Protein AF-A0A3D4NVI8-F1 (afdb_monomer_lite)

Structure (mmCIF, N/CA/C/O backbone):
data_AF-A0A3D4NVI8-F1
#
_entry.id   AF-A0A3D4NVI8-F1
#
loop_
_atom_site.group_PDB
_atom_site.id
_atom_site.type_symbol
_atom_site.label_atom_id
_atom_site.label_alt_id
_atom_site.label_comp_id
_atom_site.label_asym_id
_atom_site.label_entity_id
_atom_site.label_seq_id
_atom_site.pdbx_PDB_ins_code
_atom_site.Cartn_x
_atom_site.Cartn_y
_atom_site.Cartn_z
_atom_site.occupancy
_atom_site.B_iso_or_equiv
_atom_site.auth_seq_id
_atom_site.auth_comp_id
_atom_site.auth_asym_id
_atom_site.auth_atom_id
_atom_site.pdbx_PDB_model_num
ATOM 1 N N . MET A 1 1 ? -13.388 -18.638 -13.078 1.00 40.50 1 MET A N 1
ATOM 2 C CA . MET A 1 1 ? -13.599 -17.201 -12.820 1.00 40.50 1 MET A CA 1
ATOM 3 C C . MET A 1 1 ? -12.430 -16.785 -11.956 1.00 40.50 1 MET A C 1
ATOM 5 O O . MET A 1 1 ? -12.265 -17.406 -10.917 1.00 40.50 1 MET A O 1
ATOM 9 N N . SER A 1 2 ? -11.543 -15.913 -12.433 1.00 53.75 2 SER A N 1
ATOM 10 C CA . SER A 1 2 ? -10.460 -15.406 -11.584 1.00 53.75 2 SER A CA 1
ATOM 11 C C . SER A 1 2 ? -11.084 -14.587 -10.460 1.00 53.75 2 SER A C 1
ATOM 13 O O . SER A 1 2 ? -12.012 -13.819 -10.720 1.00 53.75 2 SER A O 1
ATOM 15 N N . GLU A 1 3 ? -10.626 -14.782 -9.226 1.00 76.56 3 GLU A N 1
ATOM 16 C CA . GLU A 1 3 ? -10.971 -13.865 -8.142 1.00 76.56 3 GLU A CA 1
ATOM 17 C C . GLU A 1 3 ? -10.516 -12.454 -8.531 1.00 76.56 3 GLU A C 1
ATOM 19 O O . GLU A 1 3 ? -9.490 -12.279 -9.195 1.00 76.56 3 GLU A O 1
ATOM 24 N N . GLN A 1 4 ? -11.335 -11.454 -8.206 1.00 86.81 4 GLN A N 1
ATOM 25 C CA . GLN A 1 4 ? -10.990 -10.061 -8.461 1.00 86.81 4 GLN A CA 1
ATOM 26 C C . GLN A 1 4 ? -9.765 -9.699 -7.617 1.00 86.81 4 GLN A C 1
ATOM 28 O O . GLN A 1 4 ? -9.745 -10.000 -6.424 1.00 86.81 4 GLN A O 1
ATOM 33 N N . SER A 1 5 ? -8.780 -9.033 -8.226 1.00 94.00 5 SER A N 1
ATOM 34 C CA . SER A 1 5 ? -7.598 -8.544 -7.513 1.00 94.00 5 SER A CA 1
ATOM 35 C C . SER A 1 5 ? -7.999 -7.584 -6.386 1.00 94.00 5 SER A C 1
ATOM 37 O O . SER A 1 5 ? -8.966 -6.825 -6.521 1.00 94.00 5 SER A O 1
ATOM 39 N N . ARG A 1 6 ? -7.288 -7.622 -5.255 1.00 97.06 6 ARG A N 1
ATOM 40 C CA . ARG A 1 6 ? -7.585 -6.785 -4.079 1.00 97.06 6 ARG A CA 1
ATOM 41 C C . ARG A 1 6 ? -6.322 -6.129 -3.545 1.00 97.06 6 ARG A C 1
ATOM 43 O O . ARG A 1 6 ? -5.353 -6.808 -3.225 1.00 97.06 6 ARG A O 1
ATOM 50 N N . PHE A 1 7 ? -6.349 -4.811 -3.387 1.00 98.25 7 PHE A N 1
ATOM 51 C CA . PHE A 1 7 ? -5.267 -4.041 -2.774 1.00 98.25 7 PHE A CA 1
ATOM 52 C C . PHE A 1 7 ? -5.674 -3.573 -1.384 1.00 98.25 7 PHE A C 1
ATOM 54 O O . PHE A 1 7 ? -6.836 -3.233 -1.149 1.00 98.25 7 PHE A O 1
ATOM 61 N N . MET A 1 8 ? -4.706 -3.501 -0.476 1.00 98.50 8 MET A N 1
ATOM 62 C CA . MET A 1 8 ? -4.901 -2.974 0.868 1.00 98.50 8 MET A CA 1
ATOM 63 C C . MET A 1 8 ? -4.080 -1.706 1.059 1.00 98.50 8 MET A C 1
ATOM 65 O O . MET A 1 8 ? -2.864 -1.730 0.919 1.00 98.50 8 MET A O 1
ATOM 69 N N . LEU A 1 9 ? -4.740 -0.602 1.395 1.00 98.50 9 LEU A N 1
ATOM 70 C CA . LEU A 1 9 ? -4.106 0.644 1.811 1.00 98.50 9 LEU A CA 1
ATOM 71 C C . LEU A 1 9 ? -4.150 0.746 3.335 1.00 98.50 9 LEU A C 1
ATOM 73 O O . LEU A 1 9 ? -5.233 0.815 3.913 1.00 98.50 9 LEU A O 1
ATOM 77 N N . VAL A 1 10 ? -2.978 0.823 3.965 1.00 97.38 10 VAL A N 1
ATOM 78 C CA . VAL A 1 10 ? -2.859 1.156 5.389 1.00 97.38 10 VAL A CA 1
ATOM 79 C C . VAL A 1 10 ? -2.889 2.674 5.541 1.00 97.38 10 VAL A C 1
ATOM 81 O O . VAL A 1 10 ? -1.943 3.372 5.158 1.00 97.38 10 VAL A O 1
ATOM 84 N N . ALA A 1 11 ? -3.997 3.184 6.070 1.00 95.69 11 ALA A N 1
ATOM 85 C CA . ALA A 1 11 ? -4.199 4.594 6.362 1.00 95.69 11 ALA A CA 1
ATOM 86 C C . ALA A 1 11 ? -3.467 5.010 7.647 1.00 95.69 11 ALA A C 1
ATOM 88 O O . ALA A 1 11 ? -3.254 4.211 8.558 1.00 95.69 11 ALA A O 1
ATOM 89 N N . THR A 1 12 ? -3.077 6.284 7.710 1.00 87.94 12 THR A N 1
ATOM 90 C CA . THR A 1 12 ? -2.419 6.857 8.890 1.00 87.94 12 THR A CA 1
ATOM 91 C C . THR A 1 12 ? -3.422 7.077 10.031 1.00 87.94 12 THR A C 1
ATOM 93 O O . THR A 1 12 ? -4.521 7.571 9.767 1.00 87.94 12 THR A O 1
ATOM 96 N N . PRO A 1 13 ? -3.044 6.819 11.298 1.00 86.00 13 PRO A N 1
ATOM 97 C CA . PRO A 1 13 ? -3.867 7.160 12.466 1.00 86.00 13 PRO A CA 1
ATOM 98 C C . PRO A 1 13 ? -4.095 8.676 12.629 1.00 86.00 13 PRO A C 1
ATOM 100 O O . PRO A 1 13 ? -4.936 9.111 13.419 1.00 86.00 13 PRO A O 1
ATOM 103 N N . LEU A 1 14 ? -3.357 9.510 11.886 1.00 88.25 14 LEU A N 1
ATOM 104 C CA . LEU A 1 14 ? -3.460 10.971 11.943 1.00 88.25 14 LEU A CA 1
ATOM 105 C C . LEU A 1 14 ? -4.656 11.543 11.164 1.00 88.25 14 LEU A C 1
ATOM 107 O O . LEU A 1 14 ? -4.902 12.742 11.252 1.00 88.25 14 LEU A O 1
ATOM 111 N N . MET A 1 15 ? -5.416 10.716 10.431 1.00 93.19 15 MET A N 1
ATOM 112 C CA . MET A 1 15 ? -6.535 11.167 9.584 1.00 93.19 15 MET A CA 1
ATOM 113 C C . MET A 1 15 ? -6.101 12.219 8.547 1.00 93.19 15 MET A C 1
ATOM 115 O O . MET A 1 15 ? -6.797 13.202 8.279 1.00 93.19 15 MET A O 1
ATOM 119 N N . GLU A 1 16 ? -4.927 12.009 7.951 1.00 91.88 16 GLU A N 1
ATOM 120 C CA . GLU A 1 16 ? -4.366 12.873 6.916 1.00 91.88 16 GLU A CA 1
ATOM 121 C C . GLU A 1 16 ? -4.380 12.184 5.551 1.00 91.88 16 GLU A C 1
ATOM 123 O O . GLU A 1 16 ? -4.014 11.013 5.401 1.00 91.88 16 GLU A O 1
ATOM 128 N N . HIS A 1 17 ? -4.787 12.932 4.525 1.00 91.75 17 HIS A N 1
ATOM 129 C CA . HIS A 1 17 ? -4.780 12.434 3.157 1.00 91.75 17 HIS A CA 1
ATOM 130 C C . HIS A 1 17 ? -3.357 12.482 2.594 1.00 91.75 17 HIS A C 1
ATOM 132 O O . HIS A 1 17 ? -2.867 13.528 2.164 1.00 91.75 17 HIS A O 1
ATOM 138 N N . SER A 1 18 ? -2.690 11.331 2.592 1.00 92.06 18 SER A N 1
ATOM 139 C CA . SER A 1 18 ? -1.364 11.170 1.994 1.00 92.06 18 SER A CA 1
ATOM 140 C C . SER A 1 18 ? -1.446 10.843 0.494 1.00 92.06 18 SER A C 1
ATOM 142 O O . SER A 1 18 ? -2.462 10.316 0.031 1.00 92.06 18 SER A O 1
ATOM 144 N N . PRO A 1 19 ? -0.358 11.032 -0.277 1.00 93.38 19 PRO A N 1
ATOM 145 C CA . PRO A 1 19 ? -0.309 10.607 -1.679 1.00 93.38 19 PRO A CA 1
ATOM 146 C C . PRO A 1 19 ? -0.527 9.095 -1.891 1.00 93.38 19 PRO A C 1
ATOM 148 O O . PRO A 1 19 ? -0.739 8.653 -3.023 1.00 93.38 19 PRO A O 1
ATOM 151 N N . ALA A 1 20 ? -0.481 8.282 -0.825 1.00 95.81 20 ALA A N 1
ATOM 152 C CA . ALA A 1 20 ? -0.789 6.857 -0.890 1.00 95.81 20 ALA A CA 1
ATOM 153 C C . ALA A 1 20 ? -2.256 6.579 -1.245 1.00 95.81 20 ALA A C 1
ATOM 155 O O . ALA A 1 20 ? -2.518 5.587 -1.919 1.00 95.81 20 ALA A O 1
ATOM 156 N N . PHE A 1 21 ? -3.192 7.457 -0.864 1.00 96.44 21 PHE A N 1
ATOM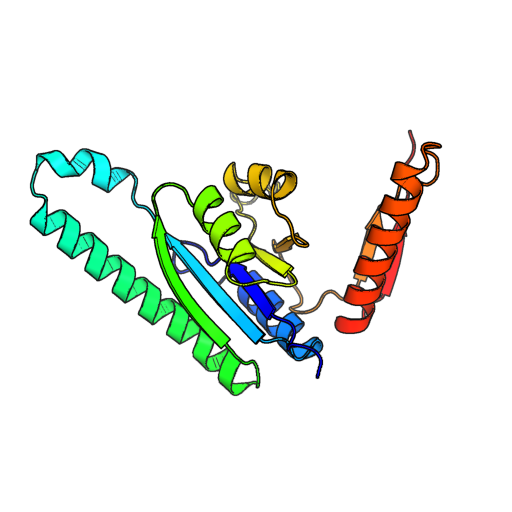 157 C CA . PHE A 1 21 ? -4.603 7.337 -1.251 1.00 96.44 21 PHE A CA 1
ATOM 158 C C . PHE A 1 21 ? -4.773 7.446 -2.767 1.00 96.44 21 PHE A C 1
ATOM 160 O O . PHE A 1 21 ? -5.356 6.559 -3.392 1.00 96.44 21 PHE A O 1
ATOM 167 N N . ASP A 1 22 ? -4.184 8.484 -3.367 1.00 95.69 22 ASP A N 1
ATOM 168 C CA . ASP A 1 22 ? -4.228 8.698 -4.814 1.00 95.69 22 ASP A CA 1
ATOM 169 C C . ASP A 1 22 ? -3.536 7.559 -5.570 1.00 95.69 22 ASP A C 1
ATOM 171 O O . ASP A 1 22 ? -4.068 7.056 -6.562 1.00 95.69 22 ASP A O 1
ATOM 175 N N . ARG A 1 23 ? -2.366 7.112 -5.084 1.00 97.44 23 ARG A N 1
ATOM 176 C CA . ARG A 1 23 ? -1.642 5.964 -5.650 1.00 97.44 23 ARG A CA 1
ATOM 177 C C . ARG A 1 23 ? -2.488 4.695 -5.607 1.00 97.44 23 ARG A C 1
ATOM 179 O O . ARG A 1 23 ? -2.623 4.032 -6.632 1.00 97.44 23 ARG A O 1
ATOM 186 N N . ALA A 1 24 ? -3.042 4.357 -4.445 1.00 97.94 24 ALA A N 1
ATOM 187 C CA . ALA A 1 24 ? -3.821 3.141 -4.258 1.00 97.94 24 ALA A CA 1
ATOM 188 C C . ALA A 1 24 ? -5.067 3.129 -5.143 1.00 97.94 24 ALA A C 1
ATOM 190 O O . ALA A 1 24 ? -5.336 2.137 -5.815 1.00 97.94 24 ALA A O 1
ATOM 191 N N . ALA A 1 25 ? -5.786 4.251 -5.206 1.00 97.62 25 ALA A N 1
ATOM 192 C CA . ALA A 1 25 ? -6.948 4.393 -6.069 1.00 97.62 25 ALA A CA 1
ATOM 193 C C . ALA A 1 25 ? -6.598 4.270 -7.555 1.00 97.62 25 ALA A C 1
ATOM 195 O O . ALA A 1 25 ? -7.322 3.621 -8.309 1.00 97.62 25 ALA A O 1
ATOM 196 N N . ALA A 1 26 ? -5.501 4.898 -7.984 1.00 97.31 26 ALA A N 1
ATOM 197 C CA . ALA A 1 26 ? -5.094 4.879 -9.379 1.00 97.31 26 ALA A CA 1
ATOM 198 C C . ALA A 1 26 ? -4.621 3.489 -9.822 1.00 97.31 26 ALA A C 1
ATOM 200 O O . ALA A 1 26 ? -5.022 3.044 -10.895 1.00 97.31 26 ALA A O 1
ATOM 201 N N . LEU A 1 27 ? -3.834 2.792 -8.992 1.00 97.56 27 LEU A N 1
ATOM 202 C CA . LEU A 1 27 ? -3.436 1.405 -9.246 1.00 97.56 27 LEU A CA 1
ATOM 203 C C . LEU A 1 27 ? -4.657 0.485 -9.280 1.00 97.56 27 LEU A C 1
ATOM 205 O O . LEU A 1 27 ? -4.827 -0.261 -10.239 1.00 97.56 27 LEU A O 1
ATOM 209 N N . ALA A 1 28 ? -5.541 0.584 -8.281 1.00 97.88 28 ALA A N 1
ATOM 210 C CA . ALA A 1 28 ? -6.744 -0.240 -8.220 1.00 97.88 28 ALA A CA 1
ATOM 211 C C . ALA A 1 28 ? -7.620 -0.045 -9.464 1.00 97.88 28 ALA A C 1
ATOM 213 O O . ALA A 1 28 ? -8.070 -1.006 -10.075 1.00 97.88 28 ALA A O 1
ATOM 214 N N . LYS A 1 29 ? -7.789 1.205 -9.907 1.00 97.25 29 LYS A N 1
ATOM 215 C CA . LYS A 1 29 ? -8.515 1.515 -11.139 1.00 97.25 29 LYS A CA 1
ATOM 216 C C . LYS A 1 29 ? -7.831 0.967 -12.395 1.00 97.25 29 LYS A C 1
ATOM 218 O O . LYS A 1 29 ? -8.525 0.535 -13.308 1.00 97.25 29 LYS A O 1
ATOM 223 N N . ALA A 1 30 ? -6.503 1.036 -12.470 1.00 96.31 30 ALA A N 1
ATOM 224 C CA . ALA A 1 30 ? -5.748 0.571 -13.630 1.00 96.31 30 ALA A CA 1
ATOM 225 C C . ALA A 1 30 ? -5.778 -0.959 -13.782 1.00 96.31 30 ALA A C 1
ATOM 227 O O . ALA A 1 30 ? -5.776 -1.454 -14.906 1.00 96.31 30 ALA A O 1
ATOM 228 N N . GLU A 1 31 ? -5.847 -1.689 -12.667 1.00 95.44 31 GLU A N 1
ATOM 229 C CA . GLU A 1 31 ? -5.882 -3.159 -12.638 1.00 95.44 31 GLU A CA 1
ATOM 230 C C . GLU A 1 31 ? -7.291 -3.748 -12.430 1.00 95.44 31 GLU A C 1
ATOM 232 O O . GLU A 1 31 ? -7.424 -4.959 -12.279 1.00 95.44 31 GLU A O 1
ATOM 237 N N . ASP A 1 32 ? -8.343 -2.918 -12.425 1.00 95.75 32 ASP A N 1
ATOM 238 C CA . ASP A 1 32 ? -9.725 -3.321 -12.085 1.00 95.75 32 ASP A CA 1
ATOM 239 C C . ASP A 1 32 ? -9.830 -4.057 -10.725 1.00 95.75 32 ASP A C 1
ATOM 241 O O . ASP A 1 32 ? -10.669 -4.934 -10.492 1.00 95.75 32 ASP A O 1
ATOM 245 N N . ALA A 1 33 ? -8.945 -3.689 -9.797 1.00 97.25 33 ALA A N 1
ATOM 246 C CA . ALA A 1 33 ? -8.857 -4.258 -8.463 1.00 97.25 33 ALA A CA 1
ATOM 247 C C . ALA A 1 33 ? -9.798 -3.544 -7.483 1.00 97.25 33 ALA A C 1
ATOM 249 O O . ALA A 1 33 ? -10.067 -2.340 -7.577 1.00 97.25 33 ALA A O 1
ATOM 250 N N . ALA A 1 34 ? -10.272 -4.283 -6.483 1.00 97.94 34 ALA A N 1
ATOM 251 C CA . ALA A 1 34 ? -10.920 -3.686 -5.325 1.00 97.94 34 ALA A CA 1
ATOM 252 C C . ALA A 1 34 ? -9.870 -3.075 -4.385 1.00 97.94 34 ALA A C 1
ATOM 254 O O . ALA A 1 34 ? -8.759 -3.584 -4.255 1.00 97.94 34 ALA A O 1
ATOM 255 N N . LEU A 1 35 ? -10.241 -2.007 -3.685 1.00 98.56 35 LEU A N 1
ATOM 256 C CA . LEU A 1 35 ? -9.399 -1.336 -2.704 1.00 98.56 35 LEU A CA 1
ATOM 257 C C . LEU A 1 35 ? -10.011 -1.460 -1.306 1.00 98.56 35 LEU A C 1
ATOM 259 O O . LEU A 1 35 ? -11.147 -1.054 -1.061 1.00 98.56 35 LEU A O 1
ATOM 263 N N . HIS A 1 36 ? -9.246 -1.996 -0.369 1.00 98.44 36 HIS A N 1
ATOM 264 C CA . HIS A 1 36 ? -9.575 -2.009 1.047 1.00 98.44 36 HIS A CA 1
ATOM 265 C C . HIS A 1 36 ? -8.712 -0.977 1.775 1.00 98.44 36 HIS A C 1
ATOM 267 O O . HIS A 1 36 ? -7.489 -1.070 1.748 1.00 98.44 36 HIS A O 1
ATOM 273 N N . ILE A 1 37 ? -9.332 0.030 2.388 1.00 98.44 37 ILE A N 1
ATOM 274 C CA . ILE A 1 37 ? -8.630 1.063 3.156 1.00 98.44 37 ILE A CA 1
ATOM 275 C C . ILE A 1 37 ? -8.815 0.760 4.639 1.00 98.44 37 ILE A C 1
ATOM 277 O O . ILE A 1 37 ? -9.938 0.805 5.136 1.00 98.44 37 ILE A O 1
ATOM 281 N N . VAL A 1 38 ? -7.728 0.481 5.347 1.00 97.62 38 VAL A N 1
ATOM 282 C CA . VAL A 1 38 ? -7.767 0.093 6.759 1.00 97.62 38 VAL A CA 1
ATOM 283 C C . VAL A 1 38 ? -6.859 0.980 7.597 1.00 97.62 38 VAL A C 1
ATOM 285 O O . VAL A 1 38 ? -5.734 1.279 7.198 1.00 97.62 38 VAL A O 1
ATOM 288 N N . ALA A 1 39 ? -7.346 1.404 8.758 1.00 95.94 39 ALA A N 1
ATOM 289 C CA . ALA A 1 39 ? -6.541 2.051 9.787 1.00 95.94 39 ALA A CA 1
ATOM 290 C C . ALA A 1 39 ? -6.360 1.115 10.986 1.00 95.94 39 ALA A C 1
ATOM 292 O O . ALA A 1 39 ? -7.337 0.542 11.472 1.00 95.94 39 ALA A O 1
ATOM 293 N N . PHE A 1 40 ? -5.122 0.992 11.464 1.00 92.81 40 PHE A N 1
ATOM 294 C CA . PHE A 1 40 ? -4.778 0.270 12.689 1.00 92.81 40 PHE A CA 1
ATOM 295 C C . PHE A 1 40 ? -4.389 1.291 13.754 1.00 92.81 40 PHE A C 1
ATOM 297 O O . PHE A 1 40 ? -3.300 1.864 13.705 1.00 92.81 40 PHE A O 1
ATOM 304 N N . ASP A 1 41 ? -5.296 1.534 14.694 1.00 85.38 41 ASP A N 1
ATOM 305 C CA . ASP A 1 41 ? -5.179 2.617 15.660 1.00 85.38 41 ASP A CA 1
ATOM 306 C C . ASP A 1 41 ? -4.863 2.104 17.065 1.00 85.38 41 ASP A C 1
ATOM 308 O O . ASP A 1 41 ? -5.449 1.132 17.549 1.00 85.38 41 ASP A O 1
ATOM 312 N N . TYR A 1 42 ? -3.997 2.836 17.761 1.00 79.69 42 TYR A N 1
ATOM 313 C CA . TYR A 1 42 ? -3.752 2.678 19.188 1.00 79.69 42 TYR A CA 1
ATOM 314 C C . TYR A 1 42 ? -3.306 4.004 19.786 1.00 79.69 42 TYR A C 1
ATOM 316 O O . TYR A 1 42 ? -2.503 4.724 19.198 1.00 79.69 42 TYR A O 1
ATOM 324 N N . LEU A 1 43 ? -3.798 4.325 20.979 1.00 68.38 43 LEU A N 1
ATOM 325 C CA . LEU A 1 43 ? -3.317 5.472 21.739 1.00 68.38 43 LEU A CA 1
ATOM 326 C C . LEU A 1 43 ? -2.580 4.958 22.980 1.00 68.38 43 LEU A C 1
ATOM 328 O O . LEU A 1 43 ? -3.214 4.639 23.984 1.00 68.38 43 LEU A O 1
ATOM 332 N N . GLU A 1 44 ? -1.242 4.916 22.930 1.00 60.41 44 GLU A N 1
ATOM 333 C CA . GLU A 1 44 ? -0.390 4.483 24.057 1.00 60.41 44 GLU A CA 1
ATOM 334 C C . GLU A 1 44 ? -0.678 5.278 25.345 1.00 60.41 44 GLU A C 1
ATOM 336 O O . GLU A 1 44 ? -0.693 4.724 26.445 1.00 60.41 44 GLU A O 1
ATOM 341 N N . GLY A 1 45 ? -1.005 6.570 25.218 1.00 54.34 45 GLY A N 1
ATOM 342 C CA . GLY A 1 45 ? -1.362 7.446 26.343 1.00 54.34 45 GLY A CA 1
ATOM 343 C C . GLY A 1 45 ? -2.677 7.091 27.054 1.00 54.34 45 GLY A C 1
ATOM 344 O O . GLY A 1 45 ? -2.970 7.650 28.109 1.00 54.34 45 GLY A O 1
ATOM 345 N N . LEU A 1 46 ? -3.472 6.166 26.507 1.00 52.16 46 LEU A N 1
ATOM 346 C CA . LEU A 1 46 ? -4.684 5.655 27.151 1.00 52.16 46 LEU A CA 1
ATOM 347 C C . LEU A 1 46 ? -4.398 4.460 28.073 1.00 52.16 46 LEU A C 1
ATOM 349 O O . LEU A 1 46 ? -5.136 4.260 29.037 1.00 52.16 46 LEU A O 1
ATOM 353 N N . ALA A 1 47 ? -3.296 3.730 27.866 1.00 51.19 47 ALA A N 1
ATOM 354 C CA . ALA A 1 47 ? -2.902 2.629 28.747 1.00 51.19 47 ALA A CA 1
ATOM 355 C C . ALA A 1 47 ? -2.498 3.128 30.150 1.00 51.19 47 ALA A C 1
ATOM 357 O O . ALA A 1 47 ? -2.799 2.488 31.155 1.00 51.19 47 ALA A O 1
ATOM 358 N N . THR A 1 48 ? -1.893 4.317 30.246 1.00 51.91 48 THR A N 1
ATOM 359 C CA . THR A 1 48 ? -1.509 4.944 31.525 1.00 51.91 48 THR A CA 1
ATOM 360 C C . THR A 1 48 ? -2.655 5.709 32.200 1.00 51.91 48 THR A C 1
ATOM 362 O O . THR A 1 48 ? -2.689 5.794 33.428 1.00 51.91 48 THR A O 1
ATOM 365 N N . ALA A 1 49 ? -3.641 6.202 31.438 1.00 51.78 49 ALA A N 1
ATOM 366 C CA . ALA A 1 49 ? -4.858 6.841 31.961 1.00 51.78 49 ALA A CA 1
ATOM 367 C C . ALA A 1 49 ? -5.907 5.843 32.501 1.00 51.78 49 ALA A C 1
ATOM 369 O O . ALA A 1 49 ? -6.844 6.245 33.200 1.00 51.78 49 ALA A O 1
ATOM 370 N N . SER A 1 50 ? -5.728 4.542 32.234 1.00 48.50 50 SER A N 1
ATOM 371 C CA . SER A 1 50 ? -6.574 3.445 32.735 1.00 48.50 50 SER A CA 1
ATOM 372 C C . SER A 1 50 ? -6.703 3.406 34.265 1.00 48.50 50 SER A C 1
ATOM 374 O O . SER A 1 50 ? -7.623 2.780 34.781 1.00 48.50 50 SER A O 1
ATOM 376 N N . LEU A 1 51 ? -5.825 4.095 35.001 1.00 55.06 51 LEU A N 1
ATOM 377 C CA . LEU A 1 51 ? -5.875 4.198 36.463 1.00 55.06 51 LEU A CA 1
ATOM 378 C C . LEU A 1 51 ? -6.890 5.237 36.985 1.00 55.06 51 LEU A C 1
ATOM 380 O O . LEU A 1 51 ? -7.068 5.335 38.197 1.00 55.06 51 LEU A O 1
ATOM 384 N N . VAL A 1 52 ? -7.539 6.024 36.111 1.00 59.75 52 VAL A N 1
ATOM 385 C CA . VAL A 1 52 ? -8.330 7.201 36.528 1.00 59.75 52 VAL A CA 1
ATOM 386 C C . VAL A 1 52 ? -9.833 7.062 36.245 1.00 59.75 52 VAL A C 1
ATOM 388 O O . VAL A 1 52 ? -10.625 7.481 37.087 1.00 59.75 52 VAL A O 1
ATOM 391 N N . ASN A 1 53 ? -10.252 6.469 35.111 1.00 72.19 53 ASN A N 1
ATOM 392 C CA . ASN A 1 53 ? -11.665 6.153 34.809 1.00 72.19 53 ASN A CA 1
ATOM 393 C C . ASN A 1 53 ? -11.829 5.298 33.525 1.00 72.19 53 ASN A C 1
ATOM 395 O O . ASN A 1 53 ? -11.873 5.842 32.420 1.00 72.19 53 ASN A O 1
ATOM 399 N N . GLU A 1 54 ? -11.994 3.978 33.657 1.00 73.75 54 GLU A N 1
ATOM 400 C CA . GLU A 1 54 ? -12.170 3.041 32.524 1.00 73.75 54 GLU A CA 1
ATOM 401 C C . GLU A 1 54 ? -13.341 3.405 31.592 1.00 73.75 54 GLU A C 1
ATOM 403 O O . GLU A 1 54 ? -13.225 3.293 30.374 1.00 73.75 54 GLU A O 1
ATOM 408 N N . LYS A 1 55 ? -14.456 3.915 32.133 1.00 79.44 55 LYS A N 1
ATOM 409 C CA . LYS A 1 55 ? -15.630 4.281 31.317 1.00 79.44 55 LYS A CA 1
ATOM 410 C C . LYS A 1 55 ? -15.371 5.490 30.426 1.00 79.44 55 LYS A C 1
ATOM 412 O O . LYS A 1 55 ? -15.826 5.526 29.287 1.00 79.44 55 LYS A O 1
ATOM 417 N N . ALA A 1 56 ? -14.652 6.487 30.940 1.00 77.62 56 ALA A N 1
ATOM 418 C CA . ALA A 1 56 ? -14.266 7.645 30.136 1.00 77.62 56 ALA A CA 1
ATOM 419 C C . ALA A 1 56 ? -13.293 7.229 29.023 1.00 77.62 56 ALA A C 1
ATOM 421 O O . ALA A 1 56 ? -13.397 7.716 27.899 1.00 77.62 56 ALA A O 1
ATOM 422 N N . LEU A 1 57 ? -12.401 6.280 29.320 1.00 77.12 57 LEU A N 1
ATOM 423 C CA . LEU A 1 57 ? -11.449 5.727 28.364 1.00 77.12 57 LEU A CA 1
ATOM 424 C C . LEU A 1 57 ? -12.142 5.010 27.202 1.00 77.12 57 LEU A C 1
ATOM 426 O O . LEU A 1 57 ? -11.838 5.262 26.037 1.00 77.12 57 LEU A O 1
ATOM 430 N N . GLU A 1 58 ? -13.108 4.151 27.523 1.00 82.62 58 GLU A N 1
ATOM 431 C CA . GLU A 1 58 ? -13.910 3.434 26.534 1.00 82.62 58 GLU A CA 1
ATOM 432 C C . GLU A 1 58 ? -14.699 4.403 25.643 1.00 82.62 58 GLU A C 1
ATOM 434 O O . GLU A 1 58 ? -14.682 4.275 24.420 1.00 82.62 58 GLU A O 1
ATOM 439 N N . GLN A 1 59 ? -15.315 5.435 26.228 1.00 86.12 59 GLN A N 1
ATOM 440 C CA . GLN A 1 59 ? -16.023 6.470 25.468 1.00 86.12 59 GLN A CA 1
ATOM 441 C C . GLN A 1 59 ? -15.096 7.250 24.528 1.00 86.12 59 GLN A C 1
ATOM 443 O O . GLN A 1 59 ? -15.470 7.525 23.387 1.00 86.12 59 GLN A O 1
ATOM 448 N N . MET A 1 60 ? -13.883 7.586 24.976 1.00 84.44 60 MET A N 1
ATOM 449 C CA . MET A 1 60 ? -12.881 8.240 24.131 1.00 84.44 60 MET A CA 1
ATOM 450 C C . MET A 1 60 ? -12.445 7.341 22.972 1.00 84.44 60 MET A C 1
ATOM 452 O O . MET A 1 60 ? -12.382 7.814 21.838 1.00 84.44 60 MET A O 1
ATOM 456 N N . ARG A 1 61 ? -12.198 6.050 23.237 1.00 86.44 61 ARG A N 1
ATOM 457 C CA . ARG A 1 61 ? -11.867 5.057 22.206 1.00 86.44 61 ARG A CA 1
ATOM 458 C C . ARG A 1 61 ? -12.974 4.957 21.161 1.00 86.44 61 ARG A C 1
ATOM 460 O O . ARG A 1 61 ? -12.690 5.085 19.974 1.00 86.44 61 ARG A O 1
ATOM 467 N N . LEU A 1 62 ? -14.223 4.762 21.588 1.00 89.88 62 LEU A N 1
ATOM 468 C CA . LEU A 1 62 ? -15.369 4.659 20.680 1.00 89.88 62 LEU A CA 1
ATOM 469 C C . LEU A 1 62 ? -15.517 5.927 19.832 1.00 89.88 62 LEU A C 1
ATOM 471 O O . LEU A 1 62 ? -15.607 5.843 18.610 1.00 89.88 62 LEU A O 1
ATOM 475 N N . GLY A 1 63 ? -15.444 7.103 20.461 1.00 91.25 63 GLY A N 1
ATOM 476 C CA . GLY A 1 63 ? -15.545 8.380 19.756 1.00 91.25 63 GLY A CA 1
ATOM 477 C C . GLY A 1 63 ? -14.405 8.630 18.763 1.00 91.25 63 GLY A C 1
ATOM 478 O O . GLY A 1 63 ? -14.630 9.232 17.712 1.00 91.25 63 GLY A O 1
ATOM 479 N N . TYR A 1 64 ? -13.189 8.172 19.067 1.00 90.62 64 TYR A N 1
ATOM 480 C CA . TYR A 1 64 ? -12.056 8.250 18.145 1.00 90.62 64 TYR A CA 1
ATOM 481 C C . TYR A 1 64 ? -12.234 7.299 16.952 1.00 90.62 64 TYR A C 1
ATOM 483 O O . TYR A 1 64 ? -12.144 7.745 15.809 1.00 90.62 64 TYR A O 1
ATOM 491 N N . VAL A 1 65 ? -12.565 6.026 17.201 1.00 92.81 65 VAL A N 1
ATOM 492 C CA . VAL A 1 65 ? -12.793 5.019 16.148 1.00 92.81 65 VAL A CA 1
ATOM 493 C C . VAL A 1 65 ? -13.934 5.440 15.221 1.00 92.81 65 VAL A C 1
ATOM 495 O O . VAL A 1 65 ? -13.807 5.346 14.001 1.00 92.81 65 VAL A O 1
ATOM 498 N N . ASP A 1 66 ? -15.037 5.952 15.770 1.00 95.56 66 ASP A N 1
ATOM 499 C CA . ASP A 1 66 ? -16.170 6.421 14.969 1.00 95.56 66 ASP A CA 1
ATOM 500 C C . ASP A 1 66 ? -15.796 7.619 14.092 1.00 95.56 66 ASP A C 1
ATOM 502 O O . ASP A 1 66 ? -16.189 7.674 12.924 1.00 95.56 66 ASP A O 1
ATOM 506 N N . ARG A 1 67 ? -14.991 8.550 14.619 1.00 95.88 67 ARG A N 1
ATOM 507 C CA . ARG A 1 67 ? -14.467 9.682 13.847 1.00 95.88 67 ARG A CA 1
ATOM 508 C C . ARG A 1 67 ? -13.555 9.212 12.719 1.00 95.88 67 ARG A C 1
ATOM 510 O O . ARG A 1 67 ? -13.714 9.676 11.593 1.00 95.88 67 ARG A O 1
ATOM 517 N N . HIS A 1 68 ? -12.646 8.278 12.994 1.00 96.19 68 HIS A N 1
ATOM 518 C CA . HIS A 1 68 ? -11.755 7.753 11.965 1.00 96.19 68 HIS A CA 1
ATOM 519 C C . HIS A 1 68 ? -12.546 7.015 10.879 1.00 96.19 68 HIS A C 1
ATOM 521 O O . HIS A 1 68 ? -12.308 7.212 9.690 1.00 96.19 68 HIS A O 1
ATOM 527 N N . ARG A 1 69 ? -13.567 6.238 11.264 1.00 97.56 69 ARG A N 1
ATOM 528 C CA . ARG A 1 69 ? -14.438 5.541 10.308 1.00 97.56 69 ARG A CA 1
ATOM 529 C C . ARG A 1 69 ? -15.159 6.524 9.386 1.00 97.56 69 ARG A C 1
ATOM 531 O O . ARG A 1 69 ? -15.228 6.289 8.182 1.00 97.56 69 ARG A O 1
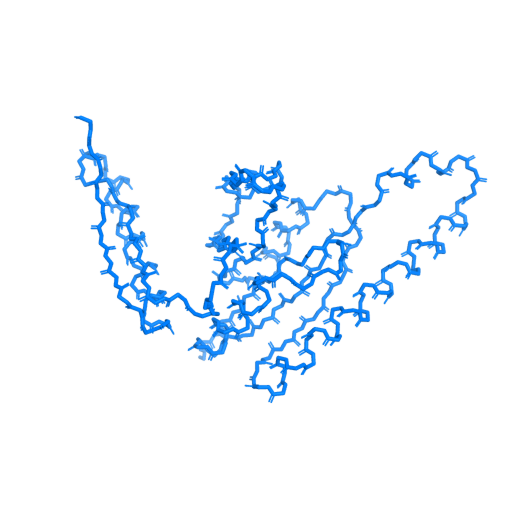ATOM 538 N N . GLN A 1 70 ? -15.682 7.622 9.935 1.00 98.25 70 GLN A N 1
ATOM 539 C CA . GLN A 1 70 ? -16.302 8.685 9.138 1.00 98.25 70 GLN A CA 1
ATOM 540 C C . GLN A 1 70 ? -15.293 9.322 8.180 1.00 98.25 70 GLN A C 1
ATOM 542 O O . GLN A 1 70 ? -15.594 9.473 6.999 1.00 98.25 70 GLN A O 1
ATOM 547 N N . TRP A 1 71 ? -14.086 9.615 8.663 1.00 98.12 71 TRP A N 1
ATOM 548 C CA . TRP A 1 71 ? -13.026 10.185 7.841 1.00 98.12 71 TRP A CA 1
ATOM 549 C C . TRP A 1 71 ? -12.598 9.257 6.691 1.00 98.12 71 TRP A C 1
ATOM 551 O O . TRP A 1 71 ? -12.509 9.708 5.549 1.00 98.12 71 TRP A O 1
ATOM 561 N N . LEU A 1 72 ? -12.404 7.954 6.941 1.00 98.31 72 LEU A N 1
ATOM 562 C CA . LEU A 1 72 ? -12.095 6.978 5.886 1.00 98.31 72 LEU A CA 1
ATOM 563 C C . LEU A 1 72 ? -13.210 6.894 4.845 1.00 98.31 72 LEU A C 1
ATOM 565 O O . LEU A 1 72 ? -12.941 6.823 3.647 1.00 98.31 72 LEU A O 1
ATOM 569 N N . GLU A 1 73 ? -14.465 6.930 5.283 1.00 98.19 73 GLU A N 1
ATOM 570 C CA . GLU A 1 73 ? -15.615 6.925 4.384 1.00 98.19 73 GLU A CA 1
ATOM 571 C C . GLU A 1 73 ? -15.674 8.204 3.529 1.00 98.19 73 GLU A C 1
ATOM 573 O O . GLU A 1 73 ? -15.993 8.140 2.339 1.00 98.19 73 GLU A O 1
ATOM 578 N N . GLU A 1 74 ? -15.303 9.361 4.083 1.00 98.12 74 GLU A N 1
ATOM 579 C CA . GLU A 1 74 ? -15.134 10.602 3.318 1.00 98.12 74 GLU A CA 1
ATOM 580 C C . GLU A 1 74 ? -14.045 10.479 2.245 1.00 98.12 74 GLU A C 1
ATOM 582 O O . GLU A 1 74 ? -14.274 10.934 1.121 1.00 98.12 74 GLU A O 1
ATOM 587 N N . GLN A 1 75 ? -12.928 9.801 2.541 1.00 98.00 75 GLN A N 1
ATOM 588 C CA . GLN A 1 75 ? -11.875 9.526 1.553 1.00 98.00 75 GLN A CA 1
ATOM 589 C C . GLN A 1 75 ? -12.324 8.504 0.496 1.00 98.00 75 GLN A C 1
ATOM 591 O O . GLN A 1 75 ? -12.002 8.638 -0.682 1.00 98.00 75 GLN A O 1
ATOM 596 N N . ALA A 1 76 ? -13.107 7.492 0.877 1.00 98.12 76 ALA A N 1
ATOM 597 C CA . ALA A 1 76 ? -13.531 6.420 -0.023 1.00 98.12 76 ALA A CA 1
ATOM 598 C C . ALA A 1 76 ? -14.617 6.853 -1.022 1.00 98.12 76 ALA A C 1
ATOM 600 O O . ALA A 1 76 ? -14.632 6.401 -2.170 1.00 98.12 76 ALA A O 1
ATOM 601 N N . ARG A 1 77 ? -15.539 7.741 -0.628 1.00 98.12 77 ARG A N 1
ATOM 602 C CA . ARG A 1 77 ? -16.638 8.227 -1.489 1.00 98.12 77 ARG A CA 1
ATOM 603 C C . ARG A 1 77 ? -16.198 8.743 -2.865 1.00 98.12 77 ARG A C 1
ATOM 605 O O . ARG A 1 77 ? -16.798 8.305 -3.851 1.00 98.12 77 ARG A O 1
ATOM 612 N N . PRO A 1 78 ? -15.227 9.668 -2.996 1.00 97.12 78 PRO A N 1
ATOM 613 C CA . PRO A 1 78 ? -14.777 10.128 -4.309 1.00 97.12 78 PRO A CA 1
ATOM 614 C C . PRO A 1 78 ? -14.166 8.994 -5.142 1.00 97.12 78 PRO A C 1
ATOM 616 O O . PRO A 1 78 ? -14.407 8.940 -6.347 1.00 97.12 78 PRO A O 1
ATOM 619 N N . LEU A 1 79 ? -13.471 8.044 -4.511 1.00 97.06 79 LEU A N 1
ATOM 620 C CA . LEU A 1 79 ? -12.873 6.894 -5.195 1.00 97.06 79 LEU A CA 1
ATOM 621 C C . LEU A 1 79 ? -13.938 5.953 -5.778 1.00 97.06 79 LEU A C 1
ATOM 623 O O . LEU A 1 79 ? -13.841 5.519 -6.927 1.00 97.06 79 LEU A O 1
ATOM 627 N N . ARG A 1 80 ? -15.026 5.717 -5.036 1.00 98.00 80 ARG A N 1
ATOM 628 C CA . ARG A 1 80 ? -16.174 4.949 -5.544 1.00 98.00 80 ARG A CA 1
ATOM 629 C C . ARG A 1 80 ? -16.852 5.637 -6.729 1.00 98.00 80 ARG A C 1
ATOM 631 O O . ARG A 1 80 ? -17.236 4.971 -7.686 1.00 98.00 80 ARG A O 1
ATOM 638 N N . LYS A 1 81 ? -16.952 6.974 -6.720 1.00 96.94 81 LYS A N 1
ATOM 639 C CA . LYS A 1 81 ? -17.534 7.747 -7.838 1.00 96.94 81 LYS A CA 1
ATOM 640 C C . LYS A 1 81 ? -16.734 7.631 -9.137 1.00 96.94 81 LYS A C 1
ATOM 642 O O . LYS A 1 81 ? -17.320 7.776 -10.205 1.00 96.94 81 LYS A O 1
ATOM 647 N N . ILE A 1 82 ? -15.427 7.375 -9.062 1.00 94.31 82 ILE A N 1
ATOM 648 C CA . ILE A 1 82 ? -14.577 7.178 -10.248 1.00 94.31 82 ILE A CA 1
ATOM 649 C C . ILE A 1 82 ? -14.477 5.709 -10.690 1.00 94.31 82 ILE A C 1
ATOM 651 O O . ILE A 1 82 ? -13.692 5.423 -11.600 1.00 94.31 82 ILE A O 1
ATOM 655 N N . GLY A 1 83 ? -15.269 4.818 -10.080 1.00 95.50 83 GLY A N 1
ATOM 656 C CA . GLY A 1 83 ? -15.437 3.420 -10.483 1.00 95.50 83 GLY A CA 1
ATOM 657 C C . GLY A 1 83 ? -14.656 2.390 -9.667 1.00 95.50 83 GLY A C 1
ATOM 658 O O . GLY A 1 83 ? -14.720 1.216 -10.004 1.00 95.50 83 GLY A O 1
ATOM 659 N N . VAL A 1 84 ? -13.938 2.781 -8.608 1.00 97.75 84 VAL A N 1
ATOM 660 C CA . VAL A 1 84 ? -13.180 1.824 -7.780 1.00 97.75 84 VAL A CA 1
ATOM 661 C C . VAL A 1 84 ? -14.104 1.173 -6.749 1.00 97.75 84 VAL A C 1
ATOM 663 O O . VAL A 1 84 ? -14.837 1.866 -6.038 1.00 97.75 84 VAL A O 1
ATOM 666 N N . HIS A 1 85 ? -14.064 -0.155 -6.615 1.00 97.88 85 HIS A N 1
ATOM 667 C CA . HIS A 1 85 ? -14.752 -0.831 -5.515 1.00 97.88 85 HIS A CA 1
ATOM 668 C C . HIS A 1 85 ? -13.965 -0.622 -4.215 1.00 97.88 85 HIS A C 1
ATOM 670 O O . HIS A 1 85 ? -12.911 -1.221 -4.037 1.00 97.88 85 HIS A O 1
ATOM 676 N N . VAL A 1 86 ? -14.456 0.248 -3.321 1.00 98.38 86 VAL A N 1
ATOM 677 C CA . VAL A 1 86 ? -13.743 0.609 -2.081 1.00 98.38 86 VAL A CA 1
ATOM 678 C C . VAL A 1 86 ? -14.481 0.145 -0.830 1.00 98.38 86 VAL A C 1
ATOM 680 O O . VAL A 1 86 ? -15.657 0.472 -0.643 1.00 98.38 86 VAL A O 1
ATOM 683 N N . THR A 1 87 ? -13.765 -0.524 0.070 1.00 98.31 87 THR A N 1
ATOM 684 C CA . THR A 1 87 ? -14.198 -0.840 1.441 1.00 98.31 87 THR A CA 1
ATOM 685 C C . THR A 1 87 ? -13.313 -0.114 2.455 1.00 98.31 87 THR A C 1
ATOM 687 O O . THR A 1 87 ? -12.186 0.257 2.133 1.00 98.31 87 THR A O 1
ATOM 690 N N . THR A 1 88 ? -13.834 0.133 3.657 1.00 98.38 88 THR A N 1
ATOM 691 C CA . THR A 1 88 ? -13.125 0.864 4.718 1.00 98.38 88 THR A CA 1
ATOM 692 C C . THR A 1 88 ? -13.236 0.133 6.048 1.00 98.38 88 THR A C 1
ATOM 694 O O . THR A 1 88 ? -14.332 -0.311 6.394 1.00 98.38 88 THR A O 1
ATOM 697 N N . GLU A 1 89 ? -12.155 0.085 6.817 1.00 96.94 89 GLU A N 1
ATOM 698 C CA . GLU A 1 89 ? -12.105 -0.546 8.135 1.00 96.94 89 GLU A CA 1
ATOM 699 C C . GLU A 1 89 ? -11.258 0.276 9.117 1.00 96.94 89 GLU A C 1
ATOM 701 O O . GLU A 1 89 ? -10.287 0.924 8.736 1.00 96.94 89 GLU A O 1
ATOM 706 N N . VAL A 1 90 ? -11.640 0.257 10.394 1.00 96.38 90 VAL A N 1
ATOM 707 C CA . VAL A 1 90 ? -10.834 0.805 11.490 1.00 96.38 90 VAL A CA 1
ATOM 708 C C . VAL A 1 90 ? -10.726 -0.271 12.557 1.00 96.38 90 VAL A C 1
ATOM 710 O O . VAL A 1 90 ? -11.743 -0.658 13.140 1.00 96.38 90 VAL A O 1
ATOM 713 N N . ALA A 1 91 ? -9.506 -0.727 12.812 1.00 93.12 91 ALA A N 1
ATOM 714 C CA . ALA A 1 91 ? -9.182 -1.713 13.826 1.00 93.12 91 ALA A CA 1
ATOM 715 C C . ALA A 1 91 ? -8.427 -1.028 14.969 1.00 93.12 91 ALA A C 1
ATOM 717 O O . ALA A 1 91 ? -7.428 -0.347 14.757 1.00 93.12 91 ALA A O 1
ATOM 718 N N . TRP A 1 92 ? -8.911 -1.200 16.199 1.00 91.06 92 TRP A N 1
ATOM 719 C CA . TRP A 1 92 ? -8.217 -0.702 17.386 1.00 91.06 92 TRP A CA 1
ATOM 720 C C . TRP A 1 92 ? -7.330 -1.806 17.955 1.00 91.06 92 TRP A C 1
ATOM 722 O O . TRP A 1 92 ? -7.854 -2.735 18.578 1.00 91.06 92 TRP A O 1
ATOM 732 N N . VAL A 1 93 ? -6.017 -1.704 17.754 1.00 90.81 93 VAL A N 1
ATOM 733 C CA . VAL A 1 93 ? -5.061 -2.784 18.033 1.00 90.81 93 VAL A CA 1
ATOM 734 C C . VAL A 1 93 ? -3.751 -2.259 18.598 1.00 90.81 93 VAL A C 1
ATOM 736 O O . VAL A 1 93 ? -3.130 -1.379 18.027 1.00 90.81 93 VAL A O 1
ATOM 739 N N . GLU A 1 94 ? -3.284 -2.845 19.698 1.00 87.81 94 GLU A N 1
ATOM 740 C CA . GLU A 1 94 ? -2.000 -2.476 20.317 1.00 87.81 94 GLU A CA 1
ATOM 741 C C . GLU A 1 94 ? -0.792 -2.852 19.446 1.00 87.81 94 GLU A C 1
ATOM 743 O O . GLU A 1 94 ? 0.251 -2.203 19.497 1.00 87.81 94 GLU A O 1
ATOM 748 N N . ARG A 1 95 ? -0.929 -3.906 18.633 1.00 91.06 95 ARG A N 1
ATOM 749 C CA . ARG A 1 95 ? 0.157 -4.474 17.830 1.00 91.06 95 ARG A CA 1
ATOM 750 C C . ARG A 1 95 ? -0.198 -4.437 16.344 1.00 91.06 95 ARG A C 1
ATOM 752 O O . ARG A 1 95 ? -0.632 -5.449 15.797 1.00 91.06 95 ARG A O 1
ATOM 759 N N . PRO A 1 96 ? -0.005 -3.291 15.666 1.00 92.44 96 PRO A N 1
ATOM 760 C CA . PRO A 1 96 ? -0.444 -3.117 14.283 1.00 92.44 96 PRO A CA 1
ATOM 761 C C . PRO A 1 96 ? 0.218 -4.096 13.308 1.00 92.44 96 PRO A C 1
ATOM 763 O O . PRO A 1 96 ? -0.431 -4.534 12.369 1.00 92.44 96 PRO A O 1
ATOM 766 N N . LEU A 1 97 ? 1.481 -4.485 13.527 1.00 94.69 97 LEU A N 1
ATOM 767 C CA . LEU A 1 97 ? 2.153 -5.474 12.676 1.00 94.69 97 LEU A CA 1
ATOM 768 C C . LEU A 1 97 ? 1.441 -6.834 12.705 1.00 94.69 97 LEU A C 1
ATOM 770 O O . LEU A 1 97 ? 1.166 -7.394 11.648 1.00 94.69 97 LEU A O 1
ATOM 774 N N . GLU A 1 98 ? 1.153 -7.354 13.902 1.00 95.81 98 GLU A N 1
ATOM 775 C CA . GLU A 1 98 ? 0.501 -8.660 14.070 1.00 95.81 98 GLU A CA 1
ATOM 776 C C . GLU A 1 98 ? -0.878 -8.661 13.401 1.00 95.81 98 GLU A C 1
ATOM 778 O O . GLU A 1 98 ? -1.202 -9.595 12.667 1.00 95.81 98 GLU A O 1
ATOM 783 N N . GLU A 1 99 ? -1.642 -7.579 13.580 1.00 95.75 99 GLU A N 1
ATOM 784 C CA . GLU A 1 99 ? -2.962 -7.438 12.967 1.00 95.75 99 GLU A CA 1
ATOM 785 C C . GLU A 1 99 ? -2.881 -7.314 11.438 1.00 95.75 99 GLU A C 1
ATOM 787 O O . GLU A 1 99 ? -3.615 -7.998 10.734 1.00 95.75 99 GLU A O 1
ATOM 792 N N . ILE A 1 100 ? -1.943 -6.524 10.896 1.00 96.31 100 ILE A N 1
ATOM 793 C CA . ILE A 1 100 ? -1.735 -6.419 9.440 1.00 96.31 100 ILE A CA 1
ATOM 794 C C . ILE A 1 100 ? -1.453 -7.799 8.836 1.00 96.31 100 ILE A C 1
ATOM 796 O O . ILE A 1 100 ? -2.033 -8.160 7.810 1.00 96.31 100 ILE A O 1
ATOM 800 N N . LEU A 1 101 ? -0.564 -8.580 9.456 1.00 96.62 101 LEU A N 1
ATOM 801 C CA . LEU A 1 101 ? -0.215 -9.917 8.971 1.00 96.62 101 LEU A CA 1
ATOM 802 C C . LEU A 1 101 ? -1.397 -10.892 9.079 1.00 96.62 101 LEU A C 1
ATOM 804 O O . LEU A 1 101 ? -1.566 -11.739 8.198 1.00 96.62 101 LEU A O 1
ATOM 808 N N . LEU A 1 102 ? -2.225 -10.764 10.121 1.00 95.62 102 LEU A N 1
ATOM 809 C CA . LEU A 1 102 ? -3.458 -11.535 10.265 1.00 95.62 102 LEU A CA 1
ATOM 810 C C . LEU A 1 102 ? -4.471 -11.172 9.171 1.00 95.62 102 LEU A C 1
ATOM 812 O O . LEU A 1 102 ? -4.949 -12.071 8.479 1.00 95.62 102 LEU A O 1
ATOM 816 N N . HIS A 1 103 ? -4.720 -9.879 8.937 1.00 94.75 103 HIS A N 1
ATOM 817 C CA . HIS A 1 103 ? -5.595 -9.393 7.864 1.00 94.75 103 HIS A CA 1
ATOM 818 C C . HIS A 1 103 ? -5.178 -9.938 6.504 1.00 94.75 103 HIS A C 1
ATOM 820 O O . HIS A 1 103 ? -6.015 -10.477 5.787 1.00 94.75 103 HIS A O 1
ATOM 826 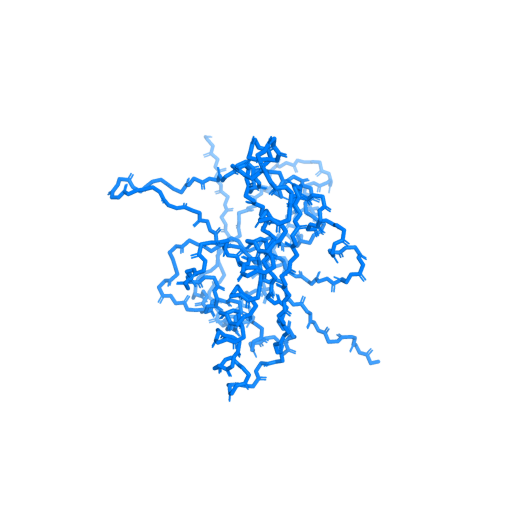N N . LEU A 1 104 ? -3.888 -9.859 6.161 1.00 95.62 104 LEU A N 1
ATOM 827 C CA . LEU A 1 104 ? -3.364 -10.365 4.886 1.00 95.62 104 LEU A CA 1
ATOM 828 C C . LEU A 1 104 ? -3.531 -11.884 4.729 1.00 95.62 104 LEU A C 1
ATOM 830 O O . LEU A 1 104 ? -3.615 -12.385 3.607 1.00 95.62 104 LEU A O 1
ATOM 834 N N . LYS A 1 105 ? -3.568 -12.626 5.840 1.00 94.56 105 LYS A N 1
ATOM 835 C CA . LYS A 1 105 ? -3.781 -14.075 5.849 1.00 94.56 105 LYS A CA 1
ATOM 836 C C . LYS A 1 105 ? -5.259 -14.446 5.715 1.00 94.56 105 LYS A C 1
ATOM 838 O O . LYS A 1 105 ? -5.577 -15.411 5.026 1.00 94.56 105 LYS A O 1
ATOM 843 N N . GLU A 1 106 ? -6.147 -13.727 6.398 1.00 93.81 106 GLU A N 1
ATOM 844 C CA . GLU A 1 106 ? -7.592 -13.999 6.406 1.00 93.81 106 GLU A CA 1
ATOM 845 C C . GLU A 1 106 ? -8.304 -13.438 5.175 1.00 93.81 106 GLU A C 1
ATOM 847 O O . GLU A 1 106 ? -9.267 -14.023 4.677 1.00 93.81 106 GLU A O 1
ATOM 852 N N . GLN A 1 107 ? -7.812 -12.312 4.667 1.00 90.81 107 GLN A N 1
ATOM 853 C CA . GLN A 1 107 ? -8.305 -11.632 3.483 1.00 90.81 107 GLN A CA 1
ATOM 854 C C . GLN A 1 107 ? -7.129 -11.444 2.520 1.00 90.81 107 GLN A C 1
ATOM 856 O O . GLN A 1 107 ? -6.440 -10.427 2.602 1.00 90.81 107 GLN A O 1
ATOM 861 N N . PRO A 1 108 ? -6.875 -12.409 1.616 1.00 90.12 108 PRO A N 1
ATOM 862 C CA . PRO A 1 108 ? -5.759 -12.323 0.685 1.00 90.12 108 PRO A CA 1
ATOM 863 C C . PRO A 1 108 ? -5.805 -11.024 -0.125 1.00 90.12 108 PRO A C 1
ATOM 865 O O . PRO A 1 108 ? -6.832 -10.681 -0.717 1.00 90.12 108 PRO A O 1
ATOM 868 N N . MET A 1 109 ? -4.679 -10.314 -0.130 1.00 96.25 109 MET A N 1
ATOM 869 C CA . MET A 1 109 ? -4.459 -9.091 -0.900 1.00 96.25 109 MET A CA 1
ATOM 870 C C . MET A 1 109 ? -3.284 -9.314 -1.845 1.00 96.25 109 MET A C 1
ATOM 872 O O . MET A 1 109 ? -2.331 -10.008 -1.501 1.00 96.25 109 MET A O 1
ATOM 876 N N . ASP A 1 110 ? -3.314 -8.687 -3.011 1.00 96.12 110 ASP A N 1
ATOM 877 C CA . ASP A 1 110 ? -2.223 -8.773 -3.981 1.00 96.12 110 ASP A CA 1
ATOM 878 C C . ASP A 1 110 ? -1.102 -7.774 -3.679 1.00 96.12 110 ASP A C 1
ATOM 880 O O . ASP A 1 110 ? 0.046 -8.004 -4.048 1.00 96.12 110 ASP A O 1
ATOM 884 N N . VAL A 1 111 ? -1.427 -6.655 -3.019 1.00 97.38 111 VAL A N 1
ATOM 885 C CA . VAL A 1 111 ? -0.478 -5.586 -2.674 1.00 97.38 111 VAL A CA 1
ATOM 886 C C . VAL A 1 111 ? -0.885 -4.916 -1.362 1.00 97.38 111 VAL A C 1
ATOM 888 O O . VAL A 1 111 ? -2.058 -4.580 -1.167 1.00 97.38 111 VAL A O 1
ATOM 891 N N . LEU A 1 112 ? 0.099 -4.652 -0.497 1.00 98.25 112 LEU A N 1
ATOM 892 C CA . LEU A 1 112 ? -0.030 -3.749 0.647 1.00 98.25 112 LEU A CA 1
ATOM 893 C C . LEU A 1 112 ? 0.592 -2.389 0.302 1.00 98.25 112 LEU A C 1
ATOM 895 O O . LEU A 1 112 ? 1.783 -2.289 0.015 1.00 98.25 112 LEU A O 1
ATOM 899 N N . ILE A 1 113 ? -0.205 -1.329 0.360 1.00 98.25 113 ILE A N 1
ATOM 900 C CA . ILE A 1 113 ? 0.180 0.047 0.051 1.00 98.25 113 ILE A CA 1
ATOM 901 C C . ILE A 1 113 ? 0.227 0.836 1.357 1.00 98.25 113 ILE A C 1
ATOM 903 O O . ILE A 1 113 ? -0.720 0.802 2.144 1.00 98.25 113 ILE A O 1
ATOM 907 N N . LYS A 1 114 ? 1.315 1.569 1.596 1.00 96.31 114 LYS A N 1
ATOM 908 C CA . LYS A 1 114 ? 1.471 2.387 2.806 1.00 96.31 114 LYS A CA 1
ATOM 909 C C . LYS A 1 114 ? 2.263 3.658 2.515 1.00 96.31 114 LYS A C 1
ATOM 911 O O . LYS A 1 114 ? 3.229 3.639 1.754 1.00 96.31 114 LYS A O 1
ATOM 916 N N . ALA A 1 115 ? 1.877 4.767 3.141 1.00 94.00 115 ALA A N 1
ATOM 917 C CA . ALA A 1 115 ? 2.674 5.987 3.104 1.00 94.00 115 ALA A CA 1
ATOM 918 C C . ALA A 1 115 ? 3.944 5.867 3.970 1.00 94.00 115 ALA A C 1
ATOM 920 O O . ALA A 1 115 ? 3.893 5.332 5.082 1.00 94.00 115 ALA A O 1
ATOM 921 N N . LEU A 1 116 ? 5.065 6.399 3.483 1.00 90.19 116 LEU A N 1
ATOM 922 C CA . LEU A 1 116 ? 6.249 6.651 4.307 1.00 90.19 116 LEU A CA 1
ATOM 923 C C . LEU A 1 116 ? 6.107 7.986 5.038 1.00 90.19 116 LEU A C 1
ATOM 925 O O . LEU A 1 116 ? 5.615 8.970 4.477 1.00 90.19 116 LEU A O 1
ATOM 929 N N . GLU A 1 117 ? 6.559 8.008 6.287 1.00 76.62 117 GL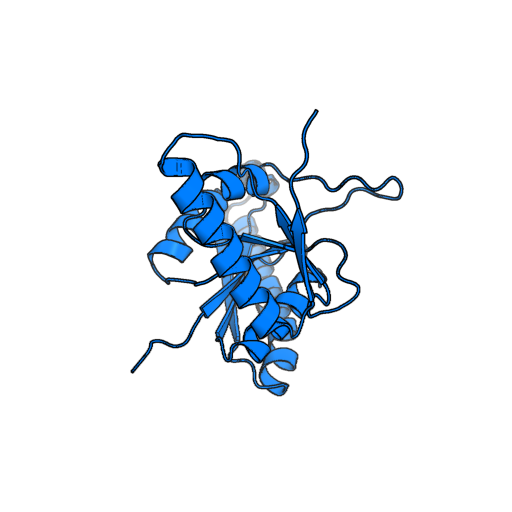U A N 1
ATOM 930 C CA . GLU A 1 117 ? 6.568 9.212 7.111 1.00 76.62 117 GLU A CA 1
ATOM 931 C C . GLU A 1 117 ? 7.731 10.138 6.730 1.00 76.62 117 GLU A C 1
ATOM 933 O O . GLU A 1 117 ? 8.767 9.709 6.213 1.00 76.62 117 GLU A O 1
ATOM 938 N N . HIS A 1 118 ? 7.538 11.436 6.971 1.00 64.31 118 HIS A N 1
ATOM 939 C CA . HIS A 1 118 ? 8.529 12.471 6.696 1.00 64.31 118 HIS A CA 1
ATOM 940 C C . HIS A 1 118 ? 8.794 13.278 7.965 1.00 64.31 118 HIS A C 1
ATOM 942 O O . HIS A 1 118 ? 7.858 13.719 8.625 1.00 64.31 118 HIS A O 1
ATOM 948 N N . GLU A 1 119 ? 10.065 13.555 8.236 1.00 50.84 119 GLU A N 1
ATOM 949 C CA . GLU A 1 119 ? 10.482 14.661 9.099 1.00 50.84 119 GLU A CA 1
ATOM 950 C C . GLU A 1 119 ? 10.978 15.814 8.209 1.00 50.84 119 GLU A C 1
ATOM 952 O O . GLU A 1 119 ? 11.550 15.602 7.137 1.00 50.84 119 GLU A O 1
ATOM 957 N N . SER A 1 120 ? 10.669 17.035 8.637 1.00 51.34 120 SER A N 1
ATOM 958 C CA . SER A 1 120 ? 10.736 18.310 7.899 1.00 51.34 120 SER A CA 1
ATOM 959 C C . SER A 1 120 ? 11.995 18.595 7.040 1.00 51.34 120 SER A C 1
ATOM 961 O O . SER A 1 120 ? 13.066 18.067 7.305 1.00 51.34 120 SER A O 1
ATOM 963 N N . LEU A 1 121 ? 11.826 19.485 6.033 1.00 48.31 121 LEU A N 1
ATOM 964 C CA . LEU A 1 121 ? 12.728 20.270 5.131 1.00 48.31 121 LEU A CA 1
ATOM 965 C C . LEU A 1 121 ? 14.156 19.799 4.737 1.00 48.31 121 LEU A C 1
ATOM 967 O O . LEU A 1 121 ? 14.660 20.270 3.721 1.00 48.31 121 LEU A O 1
ATOM 971 N N . TRP A 1 122 ? 14.793 18.869 5.442 1.00 54.12 122 TRP A N 1
ATOM 972 C CA . TRP A 1 122 ? 16.115 18.291 5.146 1.00 54.12 122 TRP A CA 1
ATOM 973 C C . TRP A 1 122 ? 16.038 16.803 4.726 1.00 54.12 122 TRP A C 1
ATOM 975 O O . TRP A 1 122 ? 17.021 16.067 4.793 1.00 54.12 122 TRP A O 1
ATOM 985 N N . SER A 1 123 ? 14.837 16.398 4.292 1.00 51.97 123 SER A N 1
ATOM 986 C CA . SER A 1 123 ? 14.416 15.225 3.506 1.00 51.97 123 SER A CA 1
ATOM 987 C C . SER A 1 123 ? 15.354 14.008 3.479 1.00 51.97 123 SER A C 1
ATOM 989 O O . SER A 1 123 ? 16.057 13.753 2.495 1.00 51.97 123 SER A O 1
ATOM 991 N N . ARG A 1 124 ? 15.266 13.164 4.508 1.00 62.25 124 ARG A N 1
ATOM 992 C CA . ARG A 1 124 ? 15.539 11.730 4.355 1.00 62.25 124 ARG A CA 1
ATOM 993 C C . ARG A 1 124 ? 14.236 10.975 4.561 1.00 62.25 124 ARG A C 1
ATOM 995 O O . ARG A 1 124 ? 13.510 11.254 5.509 1.00 62.25 124 ARG A O 1
ATOM 1002 N N . LEU A 1 125 ? 13.951 10.042 3.658 1.00 65.06 125 LEU A N 1
ATOM 1003 C CA . LEU A 1 125 ? 12.897 9.050 3.852 1.00 65.06 125 LEU A CA 1
ATOM 1004 C C . LEU A 1 125 ? 13.252 8.246 5.099 1.00 65.06 125 LEU A C 1
ATOM 1006 O O . LEU A 1 125 ? 14.341 7.672 5.160 1.00 65.06 125 LEU A O 1
ATOM 1010 N N . MET A 1 126 ? 12.361 8.234 6.084 1.00 70.88 126 MET A N 1
ATOM 1011 C CA . MET A 1 126 ? 12.551 7.464 7.304 1.00 70.88 126 MET A CA 1
ATOM 1012 C C . MET A 1 126 ? 11.541 6.328 7.315 1.00 70.88 126 MET A C 1
ATOM 1014 O O . MET A 1 126 ? 10.335 6.545 7.249 1.00 70.88 126 MET A O 1
ATOM 1018 N N . PHE A 1 127 ? 12.055 5.106 7.389 1.00 84.50 127 PHE A N 1
ATOM 1019 C CA . PHE A 1 127 ? 11.236 3.951 7.713 1.00 84.50 127 PHE A CA 1
ATOM 1020 C C . PHE A 1 127 ? 10.925 3.990 9.208 1.00 84.50 127 PHE A C 1
ATOM 1022 O O . PHE A 1 127 ? 11.837 4.073 10.035 1.00 84.50 127 PHE A O 1
ATOM 1029 N N . THR A 1 128 ? 9.644 3.919 9.553 1.00 88.12 128 THR A N 1
ATOM 1030 C CA . THR A 1 128 ? 9.219 3.680 10.936 1.00 88.12 128 THR A CA 1
ATOM 1031 C C . THR A 1 128 ? 9.622 2.264 11.369 1.00 88.12 128 THR A C 1
ATOM 1033 O O . THR A 1 128 ? 9.877 1.408 10.513 1.00 88.12 128 THR A O 1
ATOM 1036 N N . PRO A 1 129 ? 9.642 1.952 12.680 1.00 89.50 129 PRO A N 1
ATOM 1037 C CA . PRO A 1 129 ? 9.823 0.575 13.136 1.00 89.50 129 PRO A CA 1
ATOM 1038 C C . PRO A 1 129 ? 8.846 -0.403 12.466 1.00 89.50 129 PRO A C 1
ATOM 1040 O O . PRO A 1 129 ? 9.266 -1.467 12.013 1.00 89.50 129 PRO A O 1
ATOM 1043 N N . LEU A 1 130 ? 7.572 -0.015 12.315 1.00 91.25 130 LEU A N 1
ATOM 1044 C CA . LEU A 1 130 ? 6.567 -0.819 11.616 1.00 91.25 130 LEU A CA 1
ATOM 1045 C C . LEU A 1 130 ? 6.967 -1.089 10.158 1.00 91.25 130 LEU A C 1
ATOM 1047 O O . LEU A 1 130 ? 6.857 -2.224 9.704 1.00 91.25 130 LEU A O 1
ATOM 1051 N N . ASP A 1 131 ? 7.478 -0.089 9.436 1.00 93.44 131 ASP A N 1
ATOM 1052 C CA . ASP A 1 131 ? 7.883 -0.268 8.036 1.00 93.44 131 ASP A CA 1
ATOM 1053 C C . ASP A 1 131 ? 9.047 -1.255 7.887 1.00 93.44 131 ASP A C 1
ATOM 1055 O O . ASP A 1 131 ? 9.047 -2.087 6.979 1.00 93.44 131 ASP A O 1
ATOM 1059 N N . VAL A 1 132 ? 10.026 -1.196 8.796 1.00 93.44 132 VAL A N 1
ATOM 1060 C CA . VAL A 1 132 ? 11.166 -2.126 8.803 1.00 93.44 132 VAL A CA 1
ATOM 1061 C C . VAL A 1 132 ? 10.707 -3.558 9.065 1.00 93.44 132 VAL A C 1
ATOM 1063 O O . VAL A 1 132 ? 11.223 -4.489 8.445 1.00 93.44 132 VAL A O 1
ATOM 1066 N N . HIS A 1 133 ? 9.740 -3.745 9.963 1.00 95.19 133 HIS A N 1
ATOM 1067 C CA . HIS A 1 133 ? 9.151 -5.057 10.213 1.00 95.19 133 HIS A CA 1
ATOM 1068 C C . HIS A 1 133 ? 8.348 -5.565 9.014 1.00 95.19 133 HIS A C 1
ATOM 1070 O O . HIS A 1 133 ? 8.551 -6.699 8.582 1.00 95.19 133 HIS A O 1
ATOM 1076 N N . LEU A 1 134 ? 7.519 -4.716 8.401 1.00 95.88 134 LEU A N 1
ATOM 1077 C CA . LEU A 1 134 ? 6.775 -5.077 7.195 1.00 95.88 134 LEU A CA 1
ATOM 1078 C C . LEU A 1 134 ? 7.713 -5.525 6.070 1.00 95.88 134 LEU A C 1
ATOM 1080 O O . LEU A 1 134 ? 7.473 -6.572 5.478 1.00 95.88 134 LEU A O 1
ATOM 1084 N N . LEU A 1 135 ? 8.817 -4.811 5.821 1.00 94.50 135 LEU A N 1
ATOM 1085 C CA . LEU A 1 135 ? 9.817 -5.200 4.813 1.00 94.50 135 LEU A CA 1
ATOM 1086 C C . LEU A 1 135 ? 10.371 -6.620 5.002 1.00 94.50 135 LEU A C 1
ATOM 1088 O O . LEU A 1 135 ? 10.812 -7.235 4.034 1.00 94.50 135 LEU A O 1
ATOM 1092 N N . ARG A 1 136 ? 10.381 -7.128 6.237 1.00 94.25 136 ARG A N 1
ATOM 1093 C CA . ARG A 1 136 ? 10.904 -8.457 6.576 1.00 94.25 136 ARG A CA 1
ATOM 1094 C C . ARG A 1 136 ? 9.831 -9.539 6.568 1.00 94.25 136 ARG A C 1
ATOM 1096 O O . ARG A 1 136 ? 10.146 -10.687 6.274 1.00 94.25 136 ARG A O 1
ATOM 1103 N N . GLU A 1 137 ? 8.603 -9.188 6.936 1.00 96.00 137 GLU A N 1
ATOM 1104 C CA . GLU A 1 137 ? 7.575 -10.157 7.333 1.00 96.00 137 GLU A CA 1
ATOM 1105 C C . GLU A 1 137 ? 6.349 -10.159 6.406 1.00 96.00 137 GLU A C 1
ATOM 1107 O O . GLU A 1 137 ? 5.573 -11.113 6.423 1.00 96.00 137 GLU A O 1
ATOM 1112 N N . CYS A 1 138 ? 6.164 -9.123 5.578 1.00 95.50 138 CYS A N 1
ATOM 1113 C CA . CYS A 1 138 ? 4.993 -9.008 4.715 1.00 95.50 138 CYS A CA 1
ATOM 1114 C C . CYS A 1 138 ? 4.978 -10.113 3.638 1.00 95.50 138 CYS A C 1
ATOM 1116 O O . CYS A 1 138 ? 5.921 -10.216 2.848 1.00 95.50 138 CYS A O 1
ATOM 1118 N N . PRO A 1 139 ? 3.902 -10.920 3.553 1.00 94.25 139 PRO A N 1
ATOM 1119 C CA . PRO A 1 139 ? 3.820 -12.034 2.608 1.00 94.25 139 PRO A CA 1
ATOM 1120 C C . PRO A 1 139 ? 3.524 -11.596 1.166 1.00 94.25 139 PRO A C 1
ATOM 1122 O O . PRO A 1 139 ? 3.683 -12.390 0.238 1.00 94.25 139 PRO A O 1
ATOM 1125 N N . VAL A 1 140 ? 3.093 -10.347 0.972 1.00 95.19 140 VAL A N 1
ATOM 1126 C CA . VAL A 1 140 ? 2.662 -9.785 -0.316 1.00 95.19 140 VAL A CA 1
ATOM 1127 C C . VAL A 1 140 ? 3.560 -8.607 -0.715 1.00 95.19 140 VAL A C 1
ATOM 1129 O O . VAL A 1 140 ? 4.202 -8.015 0.159 1.00 95.19 140 VAL A O 1
ATOM 1132 N N . PRO A 1 141 ? 3.632 -8.239 -2.008 1.00 95.56 141 PRO A N 1
ATOM 1133 C CA . PRO A 1 141 ? 4.322 -7.032 -2.449 1.00 95.56 141 PRO A CA 1
ATOM 1134 C C . PRO A 1 141 ? 3.955 -5.790 -1.622 1.00 95.56 141 PRO A C 1
ATOM 1136 O O . PRO A 1 141 ? 2.781 -5.462 -1.440 1.00 95.56 141 PRO A O 1
ATOM 1139 N N . LEU A 1 142 ? 4.985 -5.088 -1.146 1.00 96.62 142 LEU A N 1
ATOM 1140 C CA . LEU A 1 142 ? 4.865 -3.820 -0.431 1.00 96.62 142 LEU A CA 1
ATOM 1141 C C . LEU A 1 142 ? 5.078 -2.648 -1.385 1.00 96.62 142 LEU A C 1
ATOM 1143 O O . LEU A 1 142 ? 6.120 -2.548 -2.032 1.00 96.62 142 LEU A O 1
ATOM 1147 N N . HIS A 1 143 ? 4.124 -1.724 -1.421 1.00 96.69 143 HIS A N 1
ATOM 1148 C CA . HIS A 1 143 ? 4.204 -0.497 -2.201 1.00 96.69 143 HIS A CA 1
ATOM 1149 C C . HIS A 1 143 ? 4.237 0.717 -1.269 1.00 96.69 143 HIS A C 1
ATOM 1151 O O . HIS A 1 143 ? 3.205 1.266 -0.870 1.00 96.69 143 HIS A O 1
ATOM 1157 N N . PHE A 1 144 ? 5.447 1.152 -0.926 1.00 95.56 144 PHE A N 1
ATOM 1158 C CA . PHE A 1 144 ? 5.643 2.370 -0.153 1.00 95.56 144 PHE A CA 1
ATOM 1159 C C . PHE A 1 144 ? 5.469 3.622 -1.014 1.00 95.56 144 PHE A C 1
ATOM 1161 O O . PHE A 1 144 ? 6.023 3.729 -2.108 1.00 95.56 144 PHE A O 1
ATOM 1168 N N . VAL A 1 145 ? 4.725 4.598 -0.495 1.00 93.88 145 VAL A N 1
ATOM 1169 C CA . VAL A 1 145 ? 4.464 5.873 -1.169 1.00 93.88 145 VAL A CA 1
ATOM 1170 C C . VAL A 1 145 ? 5.004 7.013 -0.324 1.00 93.88 145 VAL A C 1
ATOM 1172 O O . VAL A 1 145 ? 4.571 7.214 0.804 1.00 93.88 145 VAL A O 1
ATOM 1175 N N . SER A 1 146 ? 5.938 7.784 -0.867 1.00 87.31 146 SER A N 1
ATOM 1176 C CA . SER A 1 146 ? 6.448 8.993 -0.223 1.00 87.31 146 SER A CA 1
ATOM 1177 C C . SER A 1 146 ? 5.928 10.245 -0.929 1.00 87.31 146 SER A C 1
ATOM 1179 O O . SER A 1 146 ? 4.750 10.583 -0.821 1.00 87.31 146 SER A O 1
ATOM 1181 N N . HIS A 1 147 ? 6.772 10.906 -1.718 1.00 79.31 147 HIS A N 1
ATOM 1182 C CA . HIS A 1 147 ? 6.386 12.000 -2.593 1.00 79.31 147 HIS A CA 1
ATOM 1183 C C . HIS A 1 147 ? 5.950 11.443 -3.948 1.00 79.31 147 HIS A C 1
ATOM 1185 O O . HIS A 1 147 ? 6.770 11.084 -4.792 1.00 79.31 147 HIS A O 1
ATOM 1191 N N . ALA A 1 148 ? 4.639 11.383 -4.176 1.00 80.19 148 ALA A N 1
ATOM 1192 C CA . ALA A 1 148 ? 4.083 11.033 -5.475 1.00 80.19 148 ALA A CA 1
ATOM 1193 C C . ALA A 1 148 ? 3.573 12.291 -6.190 1.00 80.19 148 ALA A C 1
ATOM 1195 O O . ALA A 1 148 ? 2.476 12.765 -5.925 1.00 80.19 148 ALA A O 1
ATOM 1196 N N . VAL A 1 149 ? 4.359 12.809 -7.140 1.00 83.88 149 VAL A N 1
ATOM 1197 C CA . VAL A 1 149 ? 3.914 13.891 -8.046 1.00 83.88 149 VAL A CA 1
ATOM 1198 C C . VAL A 1 149 ? 2.800 13.403 -8.987 1.00 83.88 149 VAL A C 1
ATOM 1200 O O . VAL A 1 149 ? 1.961 14.177 -9.444 1.00 83.88 149 VAL A O 1
ATOM 1203 N N . HIS A 1 150 ? 2.787 12.103 -9.289 1.00 91.88 150 HIS A N 1
ATOM 1204 C CA . HIS A 1 150 ? 1.791 11.458 -10.138 1.00 91.88 150 HIS A CA 1
ATOM 1205 C C . HIS A 1 150 ? 1.190 10.248 -9.429 1.00 91.88 150 HIS A C 1
ATOM 1207 O O . HIS A 1 150 ? 1.936 9.432 -8.883 1.00 91.88 150 HIS A O 1
ATOM 1213 N N . ALA A 1 151 ? -0.136 10.099 -9.512 1.00 93.19 151 ALA A N 1
ATOM 1214 C CA . ALA A 1 151 ? -0.887 8.986 -8.927 1.00 93.19 151 ALA A CA 1
ATOM 1215 C C . ALA A 1 151 ? -0.585 7.624 -9.579 1.00 93.19 151 ALA A C 1
ATOM 1217 O O . ALA A 1 151 ? -0.615 6.613 -8.890 1.00 93.19 151 ALA A O 1
ATOM 1218 N N . LEU A 1 152 ? -0.153 7.582 -10.847 1.00 96.50 152 LEU A N 1
ATOM 1219 C CA . LEU A 1 152 ? 0.525 6.419 -11.449 1.00 96.50 152 LEU A CA 1
ATOM 1220 C C . LEU A 1 152 ? 2.004 6.753 -11.707 1.00 96.50 152 LEU A C 1
ATOM 1222 O O . LEU A 1 152 ? 2.289 7.867 -12.165 1.00 96.50 152 LEU A O 1
ATOM 1226 N N . PRO A 1 153 ? 2.959 5.857 -11.387 1.00 95.06 153 PRO A N 1
ATOM 1227 C CA . PRO A 1 153 ? 4.354 6.039 -11.763 1.00 95.06 153 PRO A CA 1
ATOM 1228 C C . PRO A 1 153 ? 4.475 6.116 -13.286 1.00 95.06 153 PRO A C 1
ATOM 1230 O O . PRO A 1 153 ? 3.750 5.439 -14.003 1.00 95.06 153 PRO A O 1
ATOM 1233 N N . ARG A 1 154 ? 5.397 6.941 -13.784 1.00 95.88 154 ARG A N 1
ATOM 1234 C CA . ARG A 1 154 ? 5.705 7.035 -15.227 1.00 95.88 154 ARG A CA 1
ATOM 1235 C C . ARG A 1 154 ? 6.999 6.326 -15.609 1.00 95.88 154 ARG A C 1
ATOM 1237 O O . ARG A 1 154 ? 7.209 6.032 -16.779 1.00 95.88 154 ARG A O 1
ATOM 1244 N N . LYS A 1 155 ? 7.851 6.084 -14.616 1.00 96.38 155 LYS A N 1
ATOM 1245 C CA . LYS A 1 155 ? 9.099 5.337 -14.718 1.00 96.38 155 LYS A CA 1
ATOM 1246 C C . LYS A 1 155 ? 9.176 4.378 -13.546 1.00 96.38 155 LYS A C 1
ATOM 1248 O O . LYS A 1 155 ? 8.863 4.770 -12.419 1.00 96.38 155 LYS A O 1
ATOM 1253 N N . ILE A 1 156 ? 9.581 3.154 -13.823 1.00 97.31 156 ILE A N 1
ATOM 1254 C CA . ILE A 1 156 ? 9.819 2.095 -12.852 1.00 97.31 156 ILE A CA 1
ATOM 1255 C C . ILE A 1 156 ? 11.228 1.586 -13.102 1.00 97.31 156 ILE A C 1
ATOM 1257 O O . ILE A 1 156 ? 11.638 1.412 -14.244 1.00 97.31 156 ILE A O 1
ATOM 1261 N N . VAL A 1 157 ? 11.968 1.367 -12.023 1.00 97.88 157 VAL A N 1
ATOM 1262 C CA . VAL A 1 157 ? 13.332 0.851 -12.082 1.00 97.88 157 VAL A CA 1
ATOM 1263 C C . VAL A 1 157 ? 13.373 -0.453 -11.300 1.00 97.88 157 VAL A C 1
ATOM 1265 O O . VAL A 1 157 ? 13.065 -0.468 -10.109 1.00 97.88 157 VAL A O 1
ATOM 1268 N N . ALA A 1 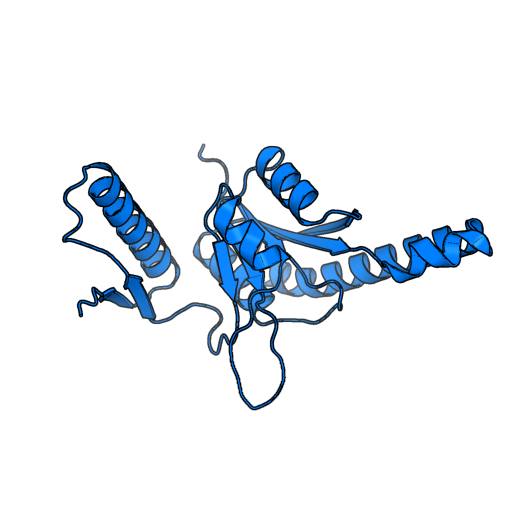158 ? 13.754 -1.538 -11.964 1.00 97.31 158 ALA A N 1
ATOM 1269 C CA . ALA A 1 158 ? 14.023 -2.822 -11.334 1.00 97.31 158 ALA A CA 1
ATOM 1270 C C . ALA A 1 158 ? 15.509 -2.912 -10.970 1.00 97.31 158 ALA A C 1
ATOM 1272 O O . ALA A 1 158 ? 16.366 -2.944 -11.852 1.00 97.31 158 ALA A O 1
ATOM 1273 N N . ALA A 1 159 ? 15.819 -2.953 -9.675 1.00 95.25 159 ALA A N 1
ATOM 1274 C CA . ALA A 1 159 ? 17.171 -3.217 -9.194 1.00 95.25 159 ALA A CA 1
ATOM 1275 C C . ALA A 1 159 ? 17.381 -4.730 -9.065 1.00 95.25 159 ALA A C 1
ATOM 1277 O O . ALA A 1 159 ? 16.654 -5.390 -8.324 1.00 95.25 159 ALA A O 1
ATOM 1278 N N . VAL A 1 160 ? 18.354 -5.272 -9.795 1.00 92.44 160 VAL A N 1
ATOM 1279 C CA . VAL A 1 160 ? 18.662 -6.711 -9.831 1.00 92.44 160 VAL A CA 1
ATOM 1280 C C . VAL A 1 160 ? 20.142 -6.942 -9.569 1.00 92.44 160 VAL A C 1
ATOM 1282 O O . VAL A 1 160 ? 20.957 -6.060 -9.828 1.00 92.44 160 VAL A O 1
ATOM 1285 N N . ASP A 1 161 ? 20.500 -8.139 -9.109 1.00 89.31 161 ASP A N 1
ATOM 1286 C CA . ASP A 1 161 ? 21.897 -8.555 -8.958 1.00 89.31 161 ASP A CA 1
ATOM 1287 C C . ASP A 1 161 ? 22.198 -9.760 -9.864 1.00 89.31 161 ASP A C 1
ATOM 1289 O O . ASP A 1 161 ? 21.925 -10.904 -9.488 1.00 89.31 161 ASP A O 1
ATOM 1293 N N . PRO A 1 162 ? 22.729 -9.543 -11.080 1.00 82.25 162 PRO A N 1
ATOM 1294 C CA . PRO A 1 162 ? 22.933 -10.609 -12.053 1.00 82.25 162 PRO A CA 1
ATOM 1295 C C . PRO A 1 162 ? 24.176 -11.473 -11.773 1.00 82.25 162 PRO A C 1
ATOM 1297 O O . PRO A 1 162 ? 24.382 -12.459 -12.482 1.00 82.25 162 PRO A O 1
ATOM 1300 N N . PHE A 1 163 ? 25.012 -11.130 -10.783 1.00 77.38 163 PHE A N 1
ATOM 1301 C CA . PHE A 1 163 ? 26.307 -11.787 -10.551 1.00 77.38 163 PHE A CA 1
ATOM 1302 C C . PHE A 1 163 ? 26.345 -12.690 -9.312 1.00 77.38 163 PHE A C 1
ATOM 1304 O O . PHE A 1 163 ? 27.326 -13.416 -9.120 1.00 77.38 163 PHE A O 1
ATOM 1311 N N . HIS A 1 164 ? 25.277 -12.739 -8.515 1.00 67.50 164 HIS A N 1
ATOM 1312 C CA . HIS A 1 164 ? 25.136 -13.745 -7.464 1.00 67.50 164 HIS A CA 1
ATOM 1313 C C . HIS A 1 164 ? 24.799 -15.120 -8.063 1.00 67.50 164 HIS A C 1
ATOM 1315 O O . HIS A 1 164 ? 23.712 -15.356 -8.583 1.00 67.50 164 HIS A O 1
ATOM 1321 N N . ARG A 1 165 ? 25.770 -16.043 -8.000 1.00 58.31 165 ARG A N 1
ATOM 1322 C CA . ARG A 1 165 ? 25.756 -17.357 -8.681 1.00 58.31 165 ARG A CA 1
ATOM 1323 C C . ARG A 1 165 ? 24.944 -18.446 -7.966 1.00 58.31 165 ARG A C 1
ATOM 1325 O O . ARG A 1 165 ? 25.059 -19.606 -8.346 1.00 58.31 165 ARG A O 1
ATOM 1332 N N . ASP A 1 166 ? 24.185 -18.097 -6.931 1.00 68.75 166 ASP A N 1
ATOM 1333 C CA . ASP A 1 166 ? 23.301 -19.048 -6.251 1.00 68.75 166 ASP A CA 1
ATOM 1334 C C . ASP A 1 166 ? 21.947 -19.082 -6.975 1.00 68.75 166 ASP A C 1
ATOM 1336 O O . ASP A 1 166 ? 21.370 -18.028 -7.256 1.00 68.75 166 ASP A O 1
ATOM 1340 N N . ASP A 1 167 ? 21.417 -20.271 -7.274 1.00 65.00 167 ASP A N 1
ATOM 1341 C CA . ASP A 1 167 ? 20.182 -20.445 -8.065 1.00 65.00 167 ASP A CA 1
ATOM 1342 C C . ASP A 1 167 ? 18.960 -19.752 -7.418 1.00 65.00 167 ASP A C 1
ATOM 1344 O O . ASP A 1 167 ? 18.000 -19.360 -8.097 1.00 65.00 167 ASP A O 1
ATOM 1348 N N . HIS A 1 168 ? 19.028 -19.517 -6.104 1.00 62.22 168 HIS A N 1
ATOM 1349 C CA . HIS A 1 168 ? 18.070 -18.709 -5.351 1.00 62.22 168 HIS A CA 1
ATOM 1350 C C . HIS A 1 168 ? 17.964 -17.258 -5.862 1.00 62.22 168 HIS A C 1
ATOM 1352 O O . HIS A 1 168 ? 16.853 -16.729 -5.946 1.00 62.22 168 HIS A O 1
ATOM 1358 N N . TYR A 1 169 ? 19.071 -16.620 -6.263 1.00 62.91 169 TYR A N 1
ATOM 1359 C CA . TYR A 1 169 ? 19.070 -15.226 -6.736 1.00 62.91 169 TYR A CA 1
ATOM 1360 C C . TYR A 1 169 ? 18.541 -15.084 -8.157 1.00 62.91 169 TYR A C 1
ATOM 1362 O O . TYR A 1 169 ? 17.882 -14.092 -8.463 1.00 62.91 169 TYR A O 1
ATOM 1370 N N . LYS A 1 170 ? 18.749 -16.088 -9.016 1.00 63.94 170 LYS A N 1
ATOM 1371 C CA . LYS A 1 170 ? 18.158 -16.093 -10.359 1.00 63.94 170 LYS A CA 1
ATOM 1372 C C . LYS A 1 170 ? 16.629 -16.068 -10.278 1.00 63.94 170 LYS A C 1
ATOM 1374 O O . LYS A 1 170 ? 15.996 -15.207 -10.879 1.00 63.94 170 LYS A O 1
ATOM 1379 N N . THR A 1 171 ? 16.062 -16.932 -9.435 1.00 79.25 171 THR A N 1
ATOM 1380 C CA . THR A 1 171 ? 14.611 -16.980 -9.177 1.00 79.25 171 THR A CA 1
ATOM 1381 C C . THR A 1 171 ? 14.094 -15.664 -8.581 1.00 79.25 171 THR A C 1
ATOM 1383 O O . THR A 1 171 ? 12.975 -15.238 -8.868 1.00 79.25 171 THR A O 1
ATOM 1386 N N . PHE A 1 172 ? 14.910 -14.990 -7.766 1.00 86.38 172 PHE A N 1
ATOM 1387 C CA . PHE A 1 172 ? 14.554 -13.711 -7.156 1.00 86.38 172 PHE A CA 1
ATOM 1388 C C . PHE A 1 172 ? 14.584 -12.539 -8.150 1.00 86.38 172 PHE A C 1
ATOM 1390 O O . PHE A 1 172 ? 13.619 -11.779 -8.209 1.00 86.38 172 PHE A O 1
ATOM 1397 N N . ASN A 1 173 ? 15.627 -12.421 -8.978 1.00 90.81 173 ASN A N 1
ATOM 1398 C CA . ASN A 1 173 ? 15.699 -11.409 -10.037 1.00 90.81 173 ASN A CA 1
ATOM 1399 C C . ASN A 1 173 ? 14.558 -11.570 -11.046 1.00 90.81 173 ASN A C 1
ATOM 1401 O O . ASN A 1 173 ? 13.933 -10.579 -11.418 1.00 90.81 173 ASN A O 1
ATOM 1405 N N . ASP A 1 174 ? 14.249 -12.808 -11.443 1.00 90.88 174 ASP A N 1
ATOM 1406 C CA . ASP A 1 174 ? 13.135 -13.098 -12.349 1.00 90.88 174 ASP A CA 1
ATOM 1407 C C . ASP A 1 174 ? 11.804 -12.613 -11.753 1.00 90.88 174 ASP A C 1
ATOM 1409 O O . ASP A 1 174 ? 10.995 -11.999 -12.450 1.00 90.88 174 ASP A O 1
ATOM 1413 N N . ARG A 1 175 ? 11.600 -12.805 -10.442 1.00 91.88 175 ARG A N 1
ATOM 1414 C CA . ARG A 1 175 ? 10.426 -12.285 -9.729 1.00 91.88 175 ARG A CA 1
ATOM 1415 C C . ARG A 1 175 ? 10.405 -10.754 -9.685 1.00 91.88 175 ARG A C 1
ATOM 1417 O O . ARG A 1 175 ? 9.357 -10.176 -9.946 1.00 91.88 175 ARG A O 1
ATOM 1424 N N . ILE A 1 176 ? 11.529 -10.090 -9.401 1.00 94.88 176 ILE A N 1
ATOM 1425 C CA . ILE A 1 176 ? 11.610 -8.616 -9.423 1.00 94.88 176 ILE A CA 1
ATOM 1426 C C . ILE A 1 176 ? 11.238 -8.081 -10.808 1.00 94.88 176 ILE A C 1
ATOM 1428 O O . ILE A 1 176 ? 10.415 -7.174 -10.916 1.00 94.88 176 ILE A O 1
ATOM 1432 N N . LEU A 1 177 ? 11.818 -8.650 -11.867 1.00 95.62 177 LEU A N 1
ATOM 1433 C CA . LEU A 1 177 ? 11.550 -8.238 -13.245 1.00 95.62 177 LEU A CA 1
ATOM 1434 C C . LEU A 1 177 ? 10.095 -8.496 -13.640 1.00 95.62 177 LEU A C 1
ATOM 1436 O O . LEU A 1 177 ? 9.488 -7.649 -14.293 1.00 95.62 177 LEU A O 1
ATOM 1440 N N . HIS A 1 178 ? 9.523 -9.626 -13.217 1.00 95.31 178 HIS A N 1
ATOM 1441 C CA . HIS A 1 178 ? 8.118 -9.943 -13.450 1.00 95.31 178 HIS A CA 1
ATOM 1442 C C . HIS A 1 178 ? 7.184 -8.911 -12.806 1.00 95.31 178 HIS A C 1
ATOM 1444 O O . HIS A 1 178 ? 6.347 -8.331 -13.498 1.00 95.31 178 HIS A O 1
ATOM 1450 N N . GLU A 1 179 ? 7.357 -8.634 -11.510 1.00 95.38 179 GLU A N 1
ATOM 1451 C CA . GLU A 1 179 ? 6.528 -7.658 -10.793 1.00 95.38 179 GLU A CA 1
ATOM 1452 C C . GLU A 1 179 ? 6.722 -6.237 -11.337 1.00 95.38 179 GLU A C 1
ATOM 1454 O O . GLU A 1 179 ? 5.755 -5.494 -11.509 1.00 95.38 179 GLU A O 1
ATOM 1459 N N . ALA A 1 180 ? 7.957 -5.858 -11.681 1.00 97.50 180 ALA A N 1
ATOM 1460 C CA . ALA A 1 180 ? 8.243 -4.553 -12.267 1.00 97.50 180 ALA A CA 1
ATOM 1461 C C . ALA A 1 180 ? 7.599 -4.389 -13.654 1.00 97.50 180 ALA A C 1
ATOM 1463 O O . ALA A 1 180 ? 7.035 -3.333 -13.942 1.00 97.50 180 ALA A O 1
ATOM 1464 N N . ALA A 1 181 ? 7.621 -5.431 -14.492 1.00 97.56 181 ALA A N 1
ATOM 1465 C CA . ALA A 1 181 ? 6.953 -5.437 -15.793 1.00 97.56 181 ALA A CA 1
ATOM 1466 C C . ALA A 1 181 ? 5.426 -5.386 -15.660 1.00 97.56 181 ALA A C 1
ATOM 1468 O O . ALA A 1 181 ? 4.778 -4.627 -16.383 1.00 97.56 181 ALA A O 1
ATOM 1469 N N . LYS A 1 182 ? 4.853 -6.136 -14.709 1.00 95.44 182 LYS A N 1
ATOM 1470 C CA . LYS A 1 182 ? 3.420 -6.081 -14.392 1.00 95.44 182 LYS A CA 1
ATOM 1471 C C . LYS A 1 182 ? 3.012 -4.664 -13.981 1.00 95.44 182 LYS A C 1
ATOM 1473 O O . LYS A 1 182 ? 2.107 -4.090 -14.587 1.00 95.44 182 LYS A O 1
ATOM 1478 N N . LEU A 1 183 ? 3.729 -4.072 -13.024 1.00 96.62 183 LEU A N 1
ATOM 1479 C CA . LEU A 1 183 ? 3.461 -2.716 -12.546 1.00 96.62 183 LEU A CA 1
ATOM 1480 C C . LEU A 1 183 ? 3.634 -1.676 -13.663 1.00 96.62 183 LEU A C 1
ATOM 1482 O O . LEU A 1 183 ? 2.810 -0.771 -13.791 1.00 96.62 183 LEU A O 1
ATOM 1486 N N . ALA A 1 184 ? 4.662 -1.807 -14.507 1.00 97.88 184 ALA A N 1
ATOM 1487 C CA . ALA A 1 184 ? 4.877 -0.908 -15.640 1.00 97.88 184 ALA A CA 1
ATOM 1488 C C . ALA A 1 184 ? 3.754 -0.979 -16.666 1.00 97.88 184 ALA A C 1
ATOM 1490 O O . ALA A 1 184 ? 3.283 0.063 -17.122 1.00 97.88 184 ALA A O 1
ATOM 1491 N N . SER A 1 185 ? 3.266 -2.184 -16.961 1.00 97.12 185 SER A N 1
ATOM 1492 C CA . SER A 1 185 ? 2.106 -2.375 -17.826 1.00 97.12 185 SER A CA 1
ATOM 1493 C C . SER A 1 185 ? 0.853 -1.729 -17.234 1.00 97.12 185 SER A C 1
ATOM 1495 O O . SER A 1 185 ? 0.166 -0.994 -17.940 1.00 97.12 185 SER A O 1
ATOM 1497 N N . ALA A 1 186 ? 0.571 -1.951 -15.945 1.00 95.19 186 ALA A N 1
ATOM 1498 C CA . ALA A 1 186 ? -0.581 -1.353 -15.264 1.00 95.19 186 ALA A CA 1
ATOM 1499 C C . ALA A 1 186 ? -0.524 0.184 -15.269 1.00 95.19 186 ALA A C 1
ATOM 1501 O O . ALA A 1 186 ? -1.535 0.863 -15.428 1.00 95.19 186 ALA A O 1
ATOM 1502 N N . CYS A 1 187 ? 0.675 0.751 -15.147 1.00 96.88 187 CYS A N 1
ATOM 1503 C CA . CYS A 1 187 ? 0.866 2.195 -15.067 1.00 96.88 187 CYS A CA 1
ATOM 1504 C C . CYS A 1 187 ? 1.074 2.873 -16.430 1.00 96.88 187 CYS A C 1
ATOM 1506 O O . CYS A 1 187 ? 1.139 4.103 -16.482 1.00 96.88 187 CYS A O 1
ATOM 1508 N N . ASN A 1 188 ? 1.202 2.100 -17.517 1.00 97.00 188 ASN A N 1
ATOM 1509 C CA . ASN A 1 188 ? 1.719 2.566 -18.808 1.00 97.00 188 ASN A CA 1
ATOM 1510 C C . ASN A 1 188 ? 3.032 3.363 -18.641 1.00 97.00 188 ASN A C 1
ATOM 1512 O O . ASN A 1 188 ? 3.169 4.498 -19.108 1.00 97.00 188 ASN A O 1
ATOM 1516 N N . ALA A 1 189 ? 3.966 2.778 -17.890 1.00 97.69 189 ALA A N 1
ATOM 1517 C CA . ALA A 1 189 ? 5.234 3.378 -17.499 1.00 97.69 189 ALA A CA 1
ATOM 1518 C C . ALA A 1 189 ? 6.412 2.798 -18.291 1.00 97.69 189 ALA A C 1
ATOM 1520 O O . ALA A 1 189 ? 6.372 1.662 -18.762 1.00 97.69 189 ALA A O 1
ATOM 1521 N N . GLU A 1 190 ? 7.491 3.570 -18.382 1.00 98.31 190 GLU A N 1
ATOM 1522 C CA . GLU A 1 190 ? 8.797 3.067 -18.811 1.00 98.31 190 GLU A CA 1
ATOM 1523 C C . GLU A 1 190 ? 9.387 2.158 -17.724 1.00 98.31 190 GLU A C 1
ATOM 1525 O O . GLU A 1 190 ? 9.310 2.487 -16.536 1.00 98.31 190 GLU A O 1
ATOM 1530 N N . LEU A 1 191 ? 9.970 1.027 -18.128 1.00 98.44 191 LEU A N 1
ATOM 1531 C CA . LEU A 1 191 ? 10.681 0.111 -17.241 1.00 98.44 191 LEU A CA 1
ATOM 1532 C C . LEU A 1 191 ? 12.168 0.099 -17.594 1.00 98.44 191 LEU A C 1
ATOM 1534 O O . LEU A 1 191 ? 12.544 -0.363 -18.669 1.00 98.44 191 LEU A O 1
ATOM 1538 N N . ASP A 1 192 ? 12.987 0.529 -16.643 1.00 98.25 192 ASP A N 1
ATOM 1539 C CA . ASP A 1 192 ? 14.439 0.402 -16.679 1.00 98.25 192 ASP A CA 1
ATOM 1540 C C . ASP A 1 192 ? 14.898 -0.717 -15.735 1.00 98.25 192 ASP A C 1
ATOM 1542 O O . ASP A 1 192 ? 14.269 -0.998 -14.712 1.00 98.25 192 ASP A O 1
ATOM 1546 N N . VAL A 1 193 ? 16.033 -1.339 -16.048 1.00 96.88 193 VAL A N 1
ATOM 1547 C CA . VAL A 1 193 ? 16.690 -2.324 -15.178 1.00 96.88 193 VAL A CA 1
ATOM 1548 C C . VAL A 1 193 ? 18.067 -1.795 -14.812 1.00 96.88 193 VAL A C 1
ATOM 1550 O O . VAL A 1 193 ? 18.825 -1.378 -15.687 1.00 96.88 193 VAL A O 1
ATOM 1553 N N . VAL A 1 194 ? 18.397 -1.811 -13.522 1.00 96.62 194 VAL A N 1
ATOM 1554 C CA . VAL A 1 194 ? 19.670 -1.311 -13.002 1.00 96.62 194 VAL A CA 1
ATOM 1555 C C . VAL A 1 194 ? 20.390 -2.386 -12.199 1.00 96.62 194 VAL A C 1
ATOM 1557 O O . VAL A 1 194 ? 19.786 -3.151 -11.449 1.00 96.62 194 VAL A O 1
ATOM 1560 N N . TYR A 1 195 ? 21.708 -2.398 -12.344 1.00 93.50 195 TYR A N 1
ATOM 1561 C CA . TYR A 1 195 ? 22.637 -3.098 -11.475 1.00 93.50 195 TYR A CA 1
ATOM 1562 C C . TYR A 1 195 ? 23.762 -2.123 -11.122 1.00 93.50 195 TYR A C 1
ATOM 1564 O O . TYR A 1 195 ? 24.255 -1.409 -11.997 1.00 93.50 195 TYR A O 1
ATOM 1572 N N . ALA A 1 196 ? 24.142 -2.079 -9.849 1.00 91.25 196 ALA A N 1
ATOM 1573 C CA . ALA A 1 196 ? 25.264 -1.292 -9.358 1.00 91.25 196 ALA A CA 1
ATOM 1574 C C . ALA A 1 196 ? 26.351 -2.240 -8.841 1.00 91.25 196 ALA A C 1
ATOM 1576 O O . ALA A 1 196 ? 26.043 -3.250 -8.211 1.00 91.25 196 ALA A O 1
ATOM 1577 N N . TYR A 1 197 ? 27.606 -1.903 -9.115 1.00 86.31 197 TYR A N 1
ATOM 1578 C CA . TYR A 1 197 ? 28.786 -2.619 -8.643 1.00 86.31 197 TYR A CA 1
ATOM 1579 C C . TYR A 1 197 ? 29.780 -1.610 -8.062 1.00 86.31 197 TYR A C 1
ATOM 1581 O O . TYR A 1 197 ? 29.771 -0.446 -8.474 1.00 86.31 197 TYR A O 1
ATOM 1589 N N . ASP A 1 198 ? 30.607 -2.070 -7.125 1.00 78.19 198 ASP A N 1
ATOM 1590 C CA . ASP A 1 198 ? 31.696 -1.292 -6.518 1.00 78.19 198 ASP A CA 1
ATOM 1591 C C . ASP A 1 198 ? 33.003 -1.403 -7.323 1.00 78.19 198 ASP A C 1
ATOM 1593 O O . ASP A 1 198 ? 33.309 -2.514 -7.826 1.00 78.19 198 ASP A O 1
#

Foldseek 3Di:
DDDAAEEEEEDDLVLDDDLLLLLQLLLCVLRVHAYEYEYADEDPVLVVVCVPDPVVSVVVVVVSQVVSQVSVVVSVVVSVVVPHHYHYYYHHDPDVLVVVQVCCVVPPHQEYTYEFDDDDDVDDGDQDPSNVVCVVDPPHHYHYDYDDPDSQDQEFEQEA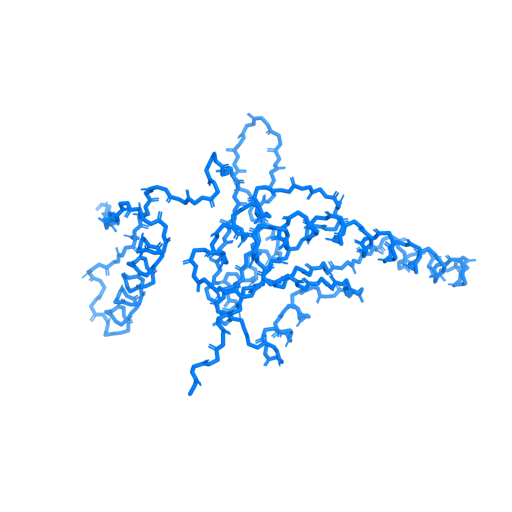DPPPPDVVRVVVSVVSVVVRVVSCSSRVHHYHYDYDDD

pLDDT: mean 88.18, std 13.8, range [40.5, 98.56]

Sequence (198 aa):
MSEQSRFMLVATPLMEHSPAFDRAAALAKAEDAALHIVAFDYLEGLATASLVNEKALEQMRLGYVDRHRQWLEEQARPLRKIGVHVTTEVAWVERPLEEILLHLKEQPMDVLIKALEHESLWSRLMFTPLDVHLLRECPVPLHFVSHAVHALPRKIVAAVDPFHRDDHYKTFNDRILHEAAKLASACNAELDVVYAYD

Secondary structure (DSSP, 8-state):
-PPPPEEEEEE-TT----HHHHHHHHHHHHTT-EEEEEEEE--HHHHHHTTT-HHHHHHHHHHHHHHHHHHHHHHHHHHHHTT--EEEEEEE-S-HHHHHHHHHHHS--SEEEEEPEE-SSS--EE--HHHHHHHHH-SS-EEEES--SSSS-SEEEEE--TT--SHHHHHHHHHHHHHHHHHHHHHT-EEEEE----

Radius of gyration: 18.99 Å; chains: 1; bounding box: 49×41×55 Å